Protein AF-A0AAD7KMK5-F1 (afdb_monomer_lite)

Structure (mmCIF, N/CA/C/O backbone):
data_AF-A0AAD7KMK5-F1
#
_entry.id   AF-A0AAD7KMK5-F1
#
loop_
_atom_site.group_PDB
_atom_site.id
_atom_site.type_symbol
_atom_site.label_atom_id
_atom_site.label_alt_id
_atom_site.label_comp_id
_atom_site.label_asym_id
_atom_site.label_entity_id
_atom_site.label_seq_id
_atom_site.pdbx_PDB_ins_code
_atom_site.Cartn_x
_atom_site.Cartn_y
_atom_site.Cartn_z
_atom_site.occupancy
_atom_site.B_iso_or_equiv
_atom_site.auth_seq_id
_atom_site.auth_comp_id
_atom_site.auth_asym_id
_atom_site.auth_atom_id
_atom_site.pdbx_PDB_model_num
ATOM 1 N N . MET A 1 1 ? -3.680 -23.218 15.193 1.00 58.25 1 MET A N 1
ATOM 2 C CA . MET A 1 1 ? -3.907 -22.142 16.183 1.00 58.25 1 MET A CA 1
ATOM 3 C C . MET A 1 1 ? -5.370 -21.747 16.071 1.00 58.25 1 MET A C 1
ATOM 5 O O . MET A 1 1 ? -5.831 -21.610 14.950 1.00 58.25 1 MET A O 1
ATOM 9 N N . ASP A 1 2 ? -6.115 -21.661 17.173 1.00 87.75 2 ASP A N 1
ATOM 10 C CA . ASP A 1 2 ? -7.529 -21.260 17.126 1.00 87.75 2 ASP A CA 1
ATOM 11 C C . ASP A 1 2 ? -7.614 -19.731 17.049 1.00 87.75 2 ASP A C 1
ATOM 13 O O . ASP A 1 2 ? -7.507 -19.025 18.058 1.00 87.75 2 ASP A O 1
ATOM 17 N N . THR A 1 3 ? -7.708 -19.217 15.822 1.00 89.94 3 THR A N 1
ATOM 18 C CA . THR A 1 3 ? -7.669 -17.778 15.560 1.00 89.94 3 THR A CA 1
ATOM 19 C C . THR A 1 3 ? -8.872 -17.060 16.163 1.00 89.94 3 THR A C 1
ATOM 21 O O . THR A 1 3 ? -8.719 -15.965 16.697 1.00 89.94 3 THR A O 1
ATOM 24 N N . GLN A 1 4 ? -10.046 -17.695 16.193 1.00 89.25 4 GLN A N 1
ATOM 25 C CA . GLN A 1 4 ? -11.244 -17.112 16.798 1.00 89.25 4 GLN A CA 1
ATOM 26 C C . GLN A 1 4 ? -11.064 -16.905 18.307 1.00 89.25 4 GLN A C 1
ATOM 28 O O . GLN A 1 4 ? -11.400 -15.841 18.833 1.00 89.25 4 GLN A O 1
ATOM 33 N N . ARG A 1 5 ? -10.463 -17.873 19.013 1.00 89.88 5 ARG A N 1
ATOM 34 C CA . ARG A 1 5 ? -10.129 -17.712 20.441 1.00 89.88 5 ARG A CA 1
ATOM 35 C C . ARG A 1 5 ? -9.119 -16.597 20.686 1.00 89.88 5 ARG A C 1
ATOM 37 O O . ARG A 1 5 ? -9.266 -15.865 21.665 1.00 89.88 5 ARG A O 1
ATOM 44 N N . LEU A 1 6 ? -8.116 -16.449 19.819 1.00 92.25 6 LEU A N 1
ATOM 45 C CA . LEU A 1 6 ? -7.130 -15.369 19.927 1.00 92.25 6 LEU A CA 1
ATOM 46 C C . LEU A 1 6 ? -7.780 -13.991 19.752 1.00 92.25 6 LEU A C 1
ATOM 48 O O . LEU A 1 6 ? -7.529 -13.090 20.554 1.00 92.25 6 LEU A O 1
ATOM 52 N N . VAL A 1 7 ? -8.629 -13.840 18.735 1.00 91.88 7 VAL A N 1
ATOM 53 C CA . VAL A 1 7 ? -9.342 -12.588 18.446 1.00 91.88 7 VAL A CA 1
ATOM 54 C C . VAL A 1 7 ? -10.288 -12.230 19.582 1.00 91.88 7 VAL A C 1
ATOM 56 O O . VAL A 1 7 ? -10.276 -11.092 20.046 1.00 91.88 7 VAL A O 1
ATOM 59 N N . ASN A 1 8 ? -11.025 -13.208 20.111 1.00 89.88 8 ASN A N 1
ATOM 60 C CA . ASN A 1 8 ? -11.899 -12.984 21.257 1.00 89.88 8 ASN A CA 1
ATOM 61 C C . ASN A 1 8 ? -11.102 -12.579 22.512 1.00 89.88 8 ASN A C 1
ATOM 63 O O . ASN A 1 8 ? -11.469 -11.631 23.202 1.00 89.88 8 ASN A O 1
ATOM 67 N N . HIS A 1 9 ? -9.957 -13.220 22.781 1.00 91.06 9 HIS A N 1
ATOM 68 C CA . HIS A 1 9 ? -9.061 -12.803 23.866 1.00 91.06 9 HIS A CA 1
ATOM 69 C C . HIS A 1 9 ? -8.577 -11.358 23.680 1.00 91.06 9 HIS A C 1
ATOM 71 O O . HIS A 1 9 ? -8.640 -10.560 24.616 1.00 91.06 9 HIS A O 1
ATOM 77 N N . ALA A 1 10 ? -8.107 -11.007 22.482 1.00 92.12 10 ALA A N 1
ATOM 78 C CA . ALA A 1 10 ? -7.658 -9.656 22.173 1.00 92.12 10 ALA A CA 1
ATOM 79 C C . ALA A 1 10 ? -8.802 -8.638 22.367 1.00 92.12 10 ALA A C 1
ATOM 81 O O . ALA A 1 10 ? -8.637 -7.630 23.054 1.00 92.12 10 ALA A O 1
ATOM 82 N N . PHE A 1 11 ? -10.003 -8.946 21.881 1.00 89.88 11 PHE A N 1
ATOM 83 C CA . PHE A 1 11 ? -11.168 -8.081 22.037 1.00 89.88 11 PHE A CA 1
ATOM 84 C C . PHE A 1 11 ? -11.632 -7.919 23.491 1.00 89.88 11 PHE A C 1
ATOM 86 O O . PHE A 1 11 ? -12.008 -6.819 23.897 1.00 89.88 11 PHE A O 1
ATOM 93 N N . MET A 1 12 ? -11.580 -8.975 24.301 1.00 88.31 12 MET A N 1
ATOM 94 C CA . MET A 1 12 ? -12.075 -8.975 25.685 1.00 88.31 12 MET A CA 1
ATOM 95 C C . MET A 1 12 ? -11.037 -8.516 26.716 1.00 88.31 12 MET A C 1
ATOM 97 O O . MET A 1 12 ? -11.390 -8.191 27.851 1.00 88.31 12 MET A O 1
ATOM 101 N N . SER A 1 13 ? -9.751 -8.475 26.358 1.00 89.12 13 SER A N 1
ATOM 102 C CA . SER A 1 13 ? -8.678 -8.192 27.313 1.00 89.12 13 SER A CA 1
ATOM 103 C C . SER A 1 13 ? -8.777 -6.785 27.914 1.00 89.12 13 SER A C 1
ATOM 105 O O . SER A 1 13 ? -8.760 -5.770 27.208 1.00 89.12 13 SER A O 1
ATOM 107 N N . ARG A 1 14 ? -8.822 -6.732 29.252 1.00 86.44 14 ARG A N 1
ATOM 108 C CA . ARG A 1 14 ? -8.865 -5.503 30.070 1.00 86.44 14 ARG A CA 1
ATOM 109 C C . ARG A 1 14 ? -7.516 -5.155 30.701 1.00 86.44 14 ARG A C 1
ATOM 111 O O . ARG A 1 14 ? -7.454 -4.393 31.661 1.00 86.44 14 ARG A O 1
ATOM 118 N N . LYS A 1 15 ? -6.421 -5.732 30.197 1.00 90.06 15 LYS A N 1
ATOM 119 C CA . LYS A 1 15 ? -5.089 -5.492 30.759 1.00 90.06 15 LYS A CA 1
ATOM 120 C C . LYS A 1 15 ? -4.718 -4.011 30.629 1.00 90.06 15 LYS A C 1
ATOM 122 O O . LYS A 1 15 ? -4.668 -3.467 29.521 1.00 90.06 15 LYS A O 1
ATOM 127 N N . ILE A 1 16 ? -4.465 -3.382 31.776 1.00 88.25 16 ILE A N 1
ATOM 128 C CA . ILE A 1 16 ? -4.176 -1.949 31.903 1.00 88.25 16 ILE A CA 1
ATOM 129 C C . ILE A 1 16 ? -2.989 -1.581 31.003 1.00 88.25 16 ILE A C 1
ATOM 131 O O . ILE A 1 16 ? -2.002 -2.313 30.928 1.00 88.25 16 ILE A O 1
ATOM 135 N N . GLY A 1 17 ? -3.115 -0.473 30.270 1.00 90.56 17 GLY A N 1
ATOM 136 C CA . GLY A 1 17 ? -2.072 0.036 29.371 1.00 90.56 17 GLY A CA 1
ATOM 137 C C . GLY A 1 17 ? -1.873 -0.747 28.066 1.00 90.56 17 GLY A C 1
ATOM 138 O O . GLY A 1 17 ? -1.089 -0.322 27.223 1.00 90.56 17 GLY A O 1
ATOM 139 N N . LEU A 1 18 ? -2.578 -1.865 27.851 1.00 92.44 18 LEU A N 1
ATOM 140 C CA . LEU A 1 18 ? -2.444 -2.687 26.638 1.00 92.44 18 LEU A CA 1
ATOM 141 C C . LEU A 1 18 ? -3.715 -2.739 25.786 1.00 92.44 18 LEU A C 1
ATOM 143 O O . LEU A 1 18 ? -3.727 -3.425 24.767 1.00 92.44 18 LEU A O 1
ATOM 147 N N . ARG A 1 19 ? -4.778 -2.018 26.165 1.00 89.88 19 ARG A N 1
ATOM 148 C CA . ARG A 1 19 ? -6.065 -2.047 25.452 1.00 89.88 19 ARG A CA 1
ATOM 149 C C . ARG A 1 19 ? -5.916 -1.706 23.969 1.00 89.88 19 ARG A C 1
ATOM 151 O O . ARG A 1 19 ? -6.388 -2.468 23.138 1.00 89.88 19 ARG A O 1
ATOM 158 N N . ALA A 1 20 ? -5.196 -0.630 23.646 1.00 89.25 20 ALA A N 1
ATOM 159 C CA . ALA A 1 20 ? -4.947 -0.228 22.262 1.00 89.25 20 ALA A CA 1
ATOM 160 C C . ALA A 1 20 ? -4.191 -1.305 21.465 1.00 89.25 20 ALA A C 1
ATOM 162 O O . ALA A 1 20 ? -4.551 -1.597 20.333 1.00 89.25 20 ALA A O 1
ATOM 163 N N . LYS A 1 21 ? -3.190 -1.958 22.075 1.00 90.12 21 LYS A N 1
ATOM 164 C CA . LYS A 1 21 ? -2.435 -3.042 21.425 1.00 90.12 21 LYS A CA 1
ATOM 165 C C . LYS A 1 21 ? -3.307 -4.270 21.171 1.00 90.12 21 LYS A C 1
ATOM 167 O O . LYS A 1 21 ? -3.234 -4.859 20.099 1.00 90.12 21 LYS A O 1
ATOM 172 N N . HIS A 1 22 ? -4.145 -4.643 22.137 1.00 93.00 22 HIS A N 1
ATOM 173 C CA . HIS A 1 22 ? -5.071 -5.759 21.971 1.00 93.00 22 HIS A CA 1
ATOM 174 C C . HIS A 1 22 ? -6.139 -5.472 20.908 1.00 93.00 22 HIS A C 1
ATOM 176 O O . HIS A 1 22 ? -6.392 -6.327 20.068 1.00 93.00 22 HIS A O 1
ATOM 182 N N . LEU A 1 23 ? -6.716 -4.268 20.893 1.00 90.38 23 LEU A N 1
ATOM 183 C CA . LEU A 1 23 ? -7.664 -3.868 19.851 1.00 90.38 23 LEU A CA 1
ATOM 184 C C . LEU A 1 23 ? -6.999 -3.770 18.472 1.00 90.38 23 LEU A C 1
ATOM 186 O O . LEU A 1 23 ? -7.596 -4.170 17.481 1.00 90.38 23 LEU A O 1
ATOM 190 N N . GLY A 1 24 ? -5.742 -3.323 18.411 1.00 89.44 24 GLY A N 1
ATOM 191 C CA . GLY A 1 24 ? -4.949 -3.347 17.183 1.00 89.44 24 GLY A CA 1
ATOM 192 C C . GLY A 1 24 ? -4.740 -4.766 16.650 1.00 89.44 24 GLY A C 1
ATOM 193 O O . GLY A 1 24 ? -4.932 -5.003 15.463 1.00 89.44 24 GLY A O 1
ATOM 194 N N . LEU A 1 25 ? -4.419 -5.726 17.526 1.00 91.44 25 LEU A N 1
ATOM 195 C CA . LEU A 1 25 ? -4.294 -7.137 17.147 1.00 91.44 25 LEU A CA 1
ATOM 196 C C . LEU A 1 25 ? -5.632 -7.731 16.685 1.00 91.44 25 LEU A C 1
ATOM 198 O O . LEU A 1 25 ? -5.662 -8.442 15.686 1.00 91.44 25 LEU A O 1
ATOM 202 N N . HIS A 1 26 ? -6.728 -7.436 17.391 1.00 92.69 26 HIS A N 1
ATOM 203 C CA . HIS A 1 26 ? -8.083 -7.833 16.989 1.00 92.69 26 HIS A CA 1
ATOM 204 C C . HIS A 1 26 ? -8.402 -7.335 15.574 1.00 92.69 26 HIS A C 1
ATOM 206 O O . HIS A 1 26 ? -8.690 -8.152 14.702 1.00 92.69 26 HIS A O 1
ATOM 212 N N . ARG A 1 27 ? -8.235 -6.028 15.325 1.00 91.00 27 ARG A N 1
ATOM 213 C CA . ARG A 1 27 ? -8.482 -5.415 14.014 1.00 91.00 27 ARG A CA 1
ATOM 214 C C . ARG A 1 27 ? -7.611 -6.032 12.923 1.00 91.00 27 ARG A C 1
ATOM 216 O O . ARG A 1 27 ? -8.127 -6.358 11.862 1.00 91.00 27 ARG A O 1
ATOM 223 N N . ALA A 1 28 ? -6.317 -6.225 13.185 1.00 90.06 28 ALA A N 1
ATOM 224 C CA . ALA A 1 28 ? -5.393 -6.811 12.215 1.00 90.06 28 ALA A CA 1
ATOM 225 C C . ALA A 1 28 ? -5.816 -8.226 11.801 1.00 90.06 28 ALA A C 1
ATOM 227 O O . ALA A 1 28 ? -5.829 -8.546 10.616 1.00 90.06 28 ALA A O 1
ATOM 228 N N . ILE A 1 29 ? -6.204 -9.067 12.764 1.00 91.75 29 ILE A N 1
ATOM 229 C CA . ILE A 1 29 ? -6.654 -10.427 12.457 1.00 91.75 29 ILE A CA 1
ATOM 230 C C . ILE A 1 29 ? -7.994 -10.409 11.710 1.00 91.75 29 ILE A C 1
ATOM 232 O O . ILE A 1 29 ? -8.151 -11.187 10.772 1.00 91.75 29 ILE A O 1
ATOM 236 N N . CYS A 1 30 ? -8.933 -9.528 12.078 1.00 92.62 30 CYS A N 1
ATOM 237 C CA . CYS A 1 30 ? -10.191 -9.381 11.343 1.00 92.62 30 CYS A CA 1
ATOM 238 C C . CYS A 1 30 ? -9.946 -9.048 9.865 1.00 92.62 30 CYS A C 1
ATOM 240 O O . CYS A 1 30 ? -10.429 -9.777 9.006 1.00 92.62 30 CYS A O 1
ATOM 242 N N . VAL A 1 31 ? -9.115 -8.041 9.563 1.00 91.38 31 VAL A N 1
ATOM 243 C CA . VAL A 1 31 ? -8.772 -7.679 8.173 1.00 91.38 31 VAL A CA 1
ATOM 244 C C . VAL A 1 31 ? -8.137 -8.856 7.425 1.00 91.38 31 VAL A C 1
ATOM 246 O O . VAL A 1 31 ? -8.534 -9.169 6.304 1.00 91.38 31 VAL A O 1
ATOM 249 N N . LEU A 1 32 ? -7.182 -9.556 8.048 1.00 89.38 32 LEU A N 1
ATOM 250 C CA . LEU A 1 32 ? -6.502 -10.697 7.423 1.00 89.38 32 LEU A CA 1
ATOM 251 C C . LEU A 1 32 ? -7.462 -11.838 7.064 1.00 89.38 32 LEU A C 1
ATOM 253 O O . LEU A 1 32 ? -7.267 -12.499 6.044 1.00 89.38 32 LEU A O 1
ATOM 257 N N . LEU A 1 33 ? -8.486 -12.062 7.890 1.00 91.69 33 LEU A N 1
ATOM 258 C CA . LEU A 1 33 ? -9.470 -13.129 7.709 1.00 91.69 33 LEU A CA 1
ATOM 259 C C . LEU A 1 33 ? -10.730 -12.698 6.944 1.00 91.69 33 LEU A C 1
ATOM 261 O O . LEU A 1 33 ? -11.635 -13.516 6.789 1.00 91.69 33 LEU A O 1
ATOM 265 N N . GLY A 1 34 ? -10.800 -11.450 6.471 1.00 92.44 34 GLY A N 1
ATOM 266 C CA . GLY A 1 34 ? -11.992 -10.920 5.802 1.00 92.44 34 GLY A CA 1
ATOM 267 C C . GLY A 1 34 ? -13.198 -10.819 6.737 1.00 92.44 34 GLY A C 1
ATOM 268 O O . GLY A 1 34 ? -14.333 -11.056 6.329 1.00 92.44 34 GLY A O 1
ATOM 269 N N . TRP A 1 35 ? -12.954 -10.539 8.015 1.00 94.19 35 TRP A N 1
ATOM 270 C CA . TRP A 1 35 ? -13.992 -10.325 9.015 1.00 94.19 35 TRP A CA 1
ATOM 271 C C . TRP A 1 35 ? -14.215 -8.843 9.271 1.00 94.19 35 TRP A C 1
ATOM 273 O O . TRP A 1 35 ? -13.286 -8.039 9.192 1.00 94.19 35 TRP A O 1
ATOM 283 N N . ASP A 1 36 ? -15.432 -8.500 9.680 1.00 91.19 36 ASP A N 1
ATOM 284 C CA . ASP A 1 36 ? -15.759 -7.138 10.066 1.00 91.19 36 ASP A CA 1
ATOM 285 C C . ASP A 1 36 ? -14.873 -6.657 11.225 1.00 91.19 36 ASP A C 1
ATOM 287 O O . ASP A 1 36 ? -14.605 -7.357 12.213 1.00 91.19 36 ASP A O 1
ATOM 291 N N . THR A 1 37 ? -14.391 -5.430 11.063 1.00 88.56 37 THR A N 1
ATOM 292 C CA . THR A 1 37 ? -13.540 -4.731 12.022 1.00 88.56 37 THR A CA 1
ATOM 293 C C . THR A 1 37 ? -14.343 -3.792 12.909 1.00 88.56 37 THR A C 1
ATOM 295 O O . THR A 1 37 ? -13.858 -3.405 13.975 1.00 88.56 37 THR A O 1
ATOM 298 N N . VAL A 1 38 ? -15.563 -3.431 12.499 1.00 83.56 38 VAL A N 1
ATOM 299 C CA . VAL A 1 38 ? -16.455 -2.591 13.288 1.00 83.56 38 VAL A CA 1
ATOM 300 C C . VAL A 1 38 ? -16.998 -3.423 14.436 1.00 83.56 38 VAL A C 1
ATOM 302 O O . VAL A 1 38 ? -17.616 -4.466 14.246 1.00 83.56 38 VAL A O 1
ATOM 305 N N . VAL A 1 39 ? -16.764 -2.950 15.659 1.00 77.88 39 VAL A N 1
ATOM 306 C 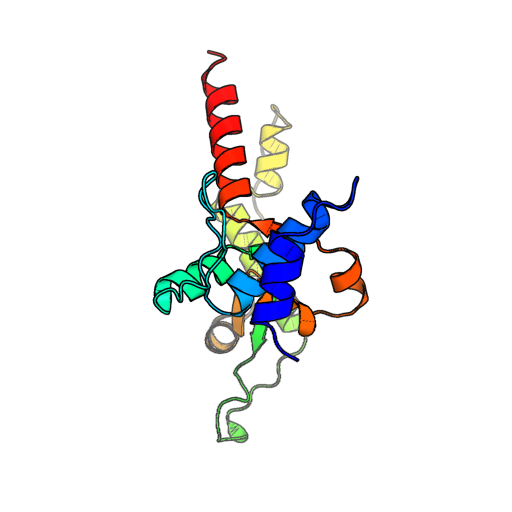CA . VA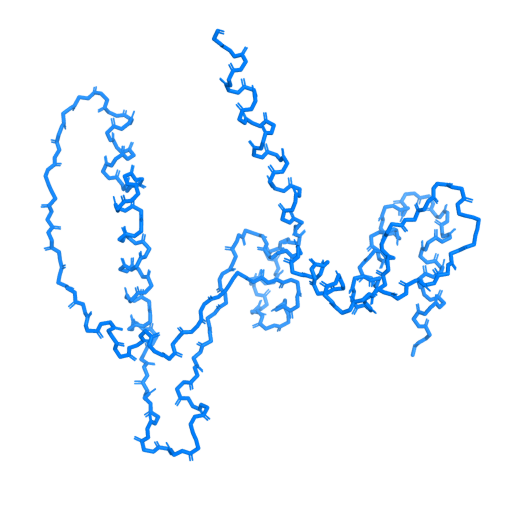L A 1 39 ? -17.355 -3.562 16.844 1.00 77.88 39 VAL A CA 1
ATOM 307 C C . VAL A 1 39 ? -18.243 -2.539 17.544 1.00 77.88 39 VAL A C 1
ATOM 309 O O . VAL A 1 39 ? -17.721 -1.546 18.059 1.00 77.88 39 VAL A O 1
ATOM 312 N N . PRO A 1 40 ? -19.571 -2.752 17.568 1.00 76.75 40 PRO A N 1
ATOM 313 C CA . PRO A 1 40 ? -20.500 -1.887 18.284 1.00 76.75 40 PRO A CA 1
ATOM 314 C C . PRO A 1 40 ? -20.132 -1.737 19.766 1.00 76.75 40 PRO A C 1
ATOM 316 O O . PRO A 1 40 ? -19.659 -2.684 20.401 1.00 76.75 40 PRO A O 1
ATOM 319 N N . HIS A 1 41 ? -20.364 -0.549 20.328 1.00 70.69 41 HIS A N 1
ATOM 320 C CA . HIS A 1 41 ? -19.975 -0.200 21.703 1.00 70.69 41 HIS A CA 1
ATOM 321 C C . HIS A 1 41 ? -20.713 -1.021 22.777 1.00 70.69 41 HIS A C 1
ATOM 323 O O . HIS A 1 41 ? -20.228 -1.148 23.900 1.00 70.69 41 HIS A O 1
ATOM 329 N N . ASP A 1 42 ? -21.864 -1.589 22.430 1.00 77.75 42 ASP A N 1
ATOM 330 C CA . ASP A 1 42 ? -22.725 -2.445 23.247 1.00 77.75 42 ASP A CA 1
ATOM 331 C C . ASP A 1 42 ? -22.410 -3.945 23.104 1.00 77.75 42 ASP A C 1
ATOM 333 O O . ASP A 1 42 ? -23.047 -4.781 23.744 1.00 77.75 42 ASP A O 1
ATOM 337 N N . THR A 1 43 ? -21.400 -4.309 22.307 1.00 76.25 43 THR A N 1
ATOM 338 C CA . THR A 1 43 ? -21.038 -5.711 22.074 1.00 76.25 43 THR A CA 1
ATOM 339 C C . THR A 1 43 ? -20.444 -6.344 23.334 1.00 76.25 43 THR A C 1
ATOM 341 O O . THR A 1 43 ? -19.274 -6.148 23.668 1.00 76.25 43 THR A O 1
ATOM 344 N N . ILE A 1 44 ? -21.244 -7.164 24.020 1.00 73.69 44 ILE A N 1
ATOM 345 C CA . ILE A 1 44 ? -20.821 -7.937 25.201 1.00 73.69 44 ILE A CA 1
ATOM 346 C C . ILE A 1 44 ? -20.022 -9.181 24.781 1.00 73.69 44 ILE A C 1
ATOM 348 O O . ILE A 1 44 ? -19.072 -9.575 25.456 1.00 73.69 44 ILE A O 1
ATOM 352 N N . THR A 1 45 ? -20.386 -9.789 23.652 1.00 78.19 45 THR A N 1
ATOM 353 C CA . THR A 1 45 ? -19.756 -10.993 23.099 1.00 78.19 45 THR A CA 1
ATOM 354 C C . THR A 1 45 ? -19.431 -10.772 21.632 1.00 78.19 45 THR A C 1
ATOM 356 O O . THR A 1 45 ? -20.336 -10.571 20.827 1.00 78.19 45 THR A O 1
ATOM 359 N N . TRP A 1 46 ? -18.148 -10.820 21.277 1.00 84.81 46 TRP A N 1
ATOM 360 C CA . TRP A 1 46 ? -17.734 -10.687 19.884 1.00 84.81 46 TRP A CA 1
ATOM 361 C C . TRP A 1 46 ? -17.893 -12.011 19.134 1.00 84.81 46 TRP A C 1
ATOM 363 O O . TRP A 1 46 ? -17.509 -13.073 19.634 1.00 84.81 46 TRP A O 1
ATOM 373 N N . VAL A 1 47 ? -18.444 -11.927 17.925 1.00 84.31 47 VAL A N 1
ATOM 374 C CA . VAL A 1 47 ? -18.622 -13.041 16.989 1.00 84.31 47 VAL A CA 1
ATOM 375 C C . VAL A 1 47 ? -18.072 -12.591 15.633 1.00 84.31 47 VAL A C 1
ATOM 377 O O . VAL A 1 47 ? -18.379 -11.471 15.220 1.00 84.31 47 VAL A O 1
ATOM 380 N N . PRO A 1 48 ? -17.261 -13.412 14.940 1.00 88.56 48 PRO A N 1
ATOM 381 C CA . PRO A 1 48 ? -16.762 -13.061 13.617 1.00 88.56 48 PRO A CA 1
ATOM 382 C C . PRO A 1 48 ? -17.921 -12.921 12.632 1.00 88.56 48 PRO A C 1
ATOM 384 O O . PRO A 1 48 ? -18.710 -13.851 12.455 1.00 88.56 48 PRO A O 1
ATOM 387 N N . HIS A 1 49 ? -17.994 -11.770 11.973 1.00 90.31 49 HIS A N 1
ATOM 388 C CA . HIS A 1 49 ? -18.859 -11.554 10.824 1.00 90.31 49 HIS A CA 1
ATOM 389 C C . HIS A 1 49 ? -17.994 -11.598 9.567 1.00 90.31 49 HIS A C 1
ATOM 391 O O . HIS A 1 49 ? -17.105 -10.766 9.423 1.00 90.31 49 HIS A O 1
ATOM 397 N N . VAL A 1 50 ? -18.203 -12.592 8.702 1.00 93.06 50 VAL A N 1
ATOM 398 C CA . VAL A 1 50 ? -17.461 -12.720 7.439 1.00 93.06 50 VAL A CA 1
ATOM 399 C C . VAL A 1 50 ? -18.042 -11.737 6.435 1.00 93.06 50 VAL A C 1
ATOM 401 O O . VAL A 1 50 ? -19.247 -11.753 6.191 1.00 93.06 50 VAL A O 1
ATOM 404 N N . LEU A 1 51 ? -17.185 -10.897 5.867 1.00 94.75 51 LEU A N 1
ATOM 405 C CA . LEU A 1 51 ? -17.569 -9.926 4.856 1.00 94.75 51 LEU A CA 1
ATOM 406 C C . LEU A 1 51 ? -17.611 -10.568 3.462 1.00 94.75 51 LEU A C 1
ATOM 408 O O . LEU A 1 51 ? -16.902 -11.548 3.216 1.00 94.75 51 LEU A O 1
ATOM 412 N N . PRO A 1 52 ? -18.392 -10.007 2.523 1.00 96.56 52 PRO A N 1
ATOM 413 C CA . PRO A 1 52 ? -18.256 -10.320 1.106 1.00 96.56 52 PRO A CA 1
ATOM 414 C C . PRO A 1 52 ? -16.824 -10.073 0.611 1.00 96.56 52 PRO A C 1
ATOM 416 O O . PRO A 1 52 ? -16.167 -9.131 1.055 1.00 96.56 52 PRO A O 1
ATOM 419 N N . ASP A 1 53 ? -16.369 -10.857 -0.370 1.00 94.06 53 ASP A N 1
ATOM 420 C CA . ASP A 1 53 ? -14.985 -10.804 -0.869 1.00 94.06 53 ASP A CA 1
ATOM 421 C C . ASP A 1 53 ? -14.542 -9.395 -1.286 1.00 94.06 53 ASP A C 1
ATOM 423 O O . ASP A 1 53 ? -13.429 -8.978 -0.979 1.00 94.06 53 ASP A O 1
ATOM 427 N N . ALA A 1 54 ? -15.424 -8.632 -1.937 1.00 94.44 54 ALA A N 1
ATOM 428 C CA . ALA A 1 54 ? -15.128 -7.265 -2.357 1.00 94.44 54 ALA A CA 1
ATOM 429 C C . ALA A 1 54 ? -14.900 -6.316 -1.166 1.00 94.44 54 ALA A C 1
ATOM 431 O O . ALA A 1 54 ? -14.016 -5.463 -1.213 1.00 94.44 54 ALA A O 1
ATOM 432 N N . GLU A 1 55 ? -15.669 -6.469 -0.087 1.00 93.06 55 GLU A N 1
ATOM 433 C CA . GLU A 1 55 ? -15.528 -5.649 1.120 1.00 93.06 55 GLU A CA 1
ATOM 434 C C . GLU A 1 55 ? -14.289 -6.052 1.922 1.00 93.06 55 GLU A C 1
ATOM 436 O O . GLU A 1 55 ? -13.542 -5.188 2.383 1.00 93.06 55 GLU A O 1
ATOM 441 N N . ALA A 1 56 ? -14.032 -7.357 2.040 1.00 92.62 56 ALA A N 1
ATOM 442 C CA . ALA A 1 56 ? -12.819 -7.884 2.655 1.00 92.62 56 ALA A CA 1
ATOM 443 C C . ALA A 1 56 ? -11.559 -7.422 1.903 1.00 92.62 56 ALA A C 1
ATOM 445 O O . ALA A 1 56 ? -10.580 -7.014 2.530 1.00 92.62 56 ALA A O 1
ATOM 446 N N . LEU A 1 57 ? -11.591 -7.443 0.567 1.00 90.56 57 LEU A N 1
ATOM 447 C CA . LEU A 1 57 ? -10.502 -6.949 -0.272 1.00 90.56 57 LEU A CA 1
ATOM 448 C C . LEU A 1 57 ? -10.305 -5.443 -0.087 1.00 90.56 57 LEU A C 1
ATOM 450 O O . LEU A 1 57 ? -9.190 -5.011 0.185 1.00 90.56 57 LEU A O 1
ATOM 454 N N . ALA A 1 58 ? -11.380 -4.655 -0.117 1.00 90.50 58 ALA A N 1
ATOM 455 C CA . ALA A 1 58 ? -11.299 -3.213 0.105 1.00 90.50 58 ALA A CA 1
ATOM 456 C C . ALA A 1 58 ? -10.713 -2.860 1.486 1.00 90.50 58 ALA A C 1
ATOM 458 O O . ALA A 1 58 ? -9.959 -1.896 1.607 1.00 90.50 58 ALA A O 1
ATOM 459 N N . GLN A 1 59 ? -11.014 -3.639 2.534 1.00 90.00 59 GLN A N 1
ATOM 460 C CA . GLN A 1 59 ? -10.398 -3.457 3.856 1.00 90.00 59 GLN A CA 1
ATOM 461 C C . GLN A 1 59 ? -8.890 -3.730 3.857 1.00 90.00 59 GLN A C 1
ATOM 463 O O . GLN A 1 59 ? -8.156 -3.092 4.611 1.00 90.00 59 GLN A O 1
ATOM 468 N N . LYS A 1 60 ? -8.425 -4.678 3.042 1.00 88.50 60 LYS A N 1
ATOM 469 C CA . LYS A 1 60 ? -7.001 -5.000 2.902 1.00 88.50 60 LYS A CA 1
ATOM 470 C C . LYS A 1 60 ? -6.268 -3.952 2.074 1.00 88.50 60 LYS A C 1
ATOM 472 O O . LYS A 1 60 ? -5.202 -3.501 2.485 1.00 88.50 60 LYS A O 1
ATOM 477 N N . GLU A 1 61 ? -6.859 -3.535 0.959 1.00 90.06 61 GLU A N 1
ATOM 478 C CA . GLU A 1 61 ? -6.307 -2.523 0.051 1.00 90.06 61 GLU A CA 1
ATOM 479 C C . GLU A 1 61 ? -6.262 -1.119 0.676 1.00 90.06 61 GLU A C 1
ATOM 481 O O . GLU A 1 61 ? -5.420 -0.306 0.300 1.00 90.06 61 GLU A O 1
ATOM 486 N N . ASP A 1 62 ? -7.114 -0.832 1.667 1.00 92.12 62 ASP A N 1
ATOM 487 C CA . ASP A 1 62 ? -7.047 0.411 2.447 1.00 92.12 62 ASP A CA 1
ATOM 488 C C . ASP A 1 62 ? -5.763 0.514 3.289 1.00 92.12 62 ASP A C 1
ATOM 490 O O . ASP A 1 62 ? -5.320 1.620 3.596 1.00 92.12 62 ASP A O 1
ATOM 494 N N . LEU A 1 63 ? -5.147 -0.611 3.668 1.00 92.19 63 LEU A N 1
ATOM 495 C CA . LEU A 1 63 ? -3.932 -0.622 4.480 1.00 92.19 63 LEU A CA 1
ATOM 496 C C . LEU A 1 63 ? -2.688 -0.543 3.593 1.00 92.19 63 LEU A C 1
ATOM 498 O O . LEU A 1 63 ? -2.218 -1.552 3.070 1.00 92.19 63 LEU A O 1
ATOM 502 N N . ILE A 1 64 ? -2.109 0.649 3.490 1.00 93.00 64 ILE A N 1
ATOM 503 C CA . ILE A 1 64 ? -0.920 0.917 2.679 1.00 93.00 64 ILE A CA 1
ATOM 504 C C . ILE A 1 64 ? 0.370 0.889 3.505 1.00 93.00 64 ILE A C 1
ATOM 506 O O . ILE A 1 64 ? 0.378 1.168 4.711 1.00 93.00 64 ILE A O 1
ATOM 510 N N . LEU A 1 65 ? 1.486 0.601 2.836 1.00 93.50 65 LEU A N 1
ATOM 511 C CA . LEU A 1 65 ? 2.829 0.803 3.376 1.00 93.50 65 LEU A CA 1
ATOM 512 C C . LEU A 1 65 ? 3.193 2.294 3.293 1.00 93.50 65 LEU A C 1
ATOM 514 O O . LEU A 1 65 ? 3.085 2.912 2.234 1.00 93.50 65 LEU A O 1
ATOM 518 N N . TRP A 1 66 ? 3.623 2.873 4.415 1.00 92.44 66 TRP A N 1
ATOM 519 C CA . TRP A 1 66 ? 3.923 4.297 4.561 1.00 92.44 66 TRP A CA 1
ATOM 520 C C . TRP A 1 66 ? 5.347 4.540 5.095 1.00 92.44 66 TRP A C 1
ATOM 522 O O . TRP A 1 66 ? 5.696 3.949 6.118 1.00 92.44 66 TRP A O 1
ATOM 532 N N . PRO A 1 67 ? 6.165 5.449 4.525 1.00 92.31 67 PRO A N 1
ATOM 533 C CA . PRO A 1 67 ? 5.892 6.309 3.365 1.00 92.31 67 PRO A CA 1
ATOM 534 C C . PRO A 1 67 ? 5.505 5.517 2.106 1.00 92.31 67 PRO A C 1
ATOM 536 O O . PRO A 1 67 ? 5.880 4.346 2.034 1.00 92.31 67 PRO A O 1
ATOM 539 N N . PRO A 1 68 ? 4.753 6.108 1.152 1.00 90.69 68 PRO A N 1
ATOM 540 C CA . PRO A 1 68 ? 4.221 5.377 0.007 1.00 90.69 68 PRO A CA 1
ATOM 541 C C . PRO A 1 68 ? 5.317 4.615 -0.728 1.00 90.69 68 PRO A C 1
ATOM 543 O O . PRO A 1 68 ? 6.303 5.201 -1.180 1.00 90.69 68 PRO A O 1
ATOM 546 N N . LEU A 1 69 ? 5.131 3.305 -0.834 1.00 90.94 69 LEU A N 1
ATOM 547 C CA . LEU A 1 69 ? 6.043 2.401 -1.518 1.00 90.94 69 LEU A CA 1
ATOM 548 C C . LEU A 1 69 ? 5.356 1.868 -2.774 1.00 90.94 69 LEU A C 1
ATOM 550 O O . LEU A 1 69 ? 4.176 1.540 -2.730 1.00 90.94 69 LEU A O 1
ATOM 554 N N . VAL A 1 70 ? 6.077 1.786 -3.892 1.00 89.62 70 VAL A N 1
ATOM 555 C CA . VAL A 1 70 ? 5.561 1.203 -5.139 1.00 89.62 70 VAL A CA 1
ATOM 556 C C . VAL A 1 70 ? 6.189 -0.169 -5.330 1.00 89.62 70 VAL A C 1
ATOM 558 O O . VAL A 1 70 ? 7.412 -0.301 -5.333 1.00 89.62 70 VAL A O 1
ATOM 561 N N . ILE A 1 71 ? 5.346 -1.184 -5.485 1.00 89.25 71 ILE A N 1
ATOM 562 C CA . ILE A 1 71 ? 5.740 -2.545 -5.831 1.00 89.25 71 ILE A CA 1
ATOM 563 C C . ILE A 1 71 ? 5.709 -2.671 -7.349 1.00 89.25 71 ILE A C 1
ATOM 565 O O . ILE A 1 71 ? 4.734 -2.278 -7.987 1.00 89.25 71 ILE A O 1
ATOM 569 N N . ILE A 1 72 ? 6.783 -3.209 -7.926 1.00 86.81 72 ILE A N 1
ATOM 570 C CA . ILE A 1 72 ? 6.929 -3.375 -9.373 1.00 86.81 72 ILE A CA 1
ATOM 571 C C . ILE A 1 72 ? 7.101 -4.852 -9.682 1.00 86.81 72 ILE A C 1
ATOM 573 O O . ILE A 1 72 ? 8.027 -5.502 -9.200 1.00 86.81 72 ILE A O 1
ATOM 577 N N . HIS A 1 73 ? 6.200 -5.376 -10.500 1.00 84.56 73 HIS A N 1
ATOM 578 C CA . HIS A 1 73 ? 6.213 -6.740 -10.990 1.00 84.56 73 HIS A CA 1
ATOM 579 C C . HIS A 1 73 ? 6.668 -6.747 -12.444 1.00 84.56 73 HIS A C 1
ATOM 581 O O . HIS A 1 73 ? 6.104 -6.054 -13.289 1.00 84.56 73 HIS A O 1
ATOM 587 N N . ASN A 1 74 ? 7.672 -7.568 -12.735 1.00 80.75 74 ASN A N 1
ATOM 588 C CA . ASN A 1 74 ? 8.045 -7.899 -14.099 1.00 80.75 74 ASN A CA 1
ATOM 589 C C . ASN A 1 74 ? 7.376 -9.219 -14.483 1.00 80.75 74 ASN A C 1
ATOM 591 O O . ASN A 1 74 ? 7.682 -10.260 -13.900 1.00 80.75 74 ASN A O 1
ATOM 595 N N . ILE A 1 75 ? 6.486 -9.173 -15.469 1.00 79.62 75 ILE A N 1
ATOM 596 C CA . ILE A 1 75 ? 5.804 -10.362 -15.981 1.00 79.62 75 ILE A CA 1
ATOM 597 C C . ILE A 1 75 ? 6.432 -10.895 -17.274 1.00 79.62 75 ILE A C 1
ATOM 599 O O . ILE A 1 75 ? 5.867 -11.786 -17.890 1.00 79.62 75 ILE A O 1
ATOM 603 N N . SER A 1 76 ? 7.613 -10.422 -17.691 1.00 72.44 76 SER A N 1
ATOM 604 C CA . SER A 1 76 ? 8.266 -10.906 -18.920 1.00 72.44 76 SER A CA 1
ATOM 605 C C . SER A 1 76 ? 8.569 -12.408 -18.901 1.00 72.44 76 SER A C 1
ATOM 607 O O . SER A 1 76 ? 8.719 -13.008 -19.962 1.00 72.44 76 SER A O 1
ATOM 609 N N . MET A 1 77 ? 8.628 -13.019 -17.710 1.00 66.62 77 MET A N 1
ATOM 610 C CA . MET A 1 77 ? 8.831 -14.459 -17.515 1.00 66.62 77 MET A CA 1
ATOM 611 C C . MET A 1 77 ? 7.533 -15.260 -17.326 1.00 66.62 77 MET A C 1
ATOM 613 O O . MET A 1 77 ? 7.604 -16.469 -17.122 1.00 66.62 77 MET A O 1
ATOM 617 N N . SER A 1 78 ? 6.354 -14.627 -17.365 1.00 66.69 78 SER A N 1
ATOM 618 C CA . SER A 1 78 ? 5.074 -15.350 -17.295 1.00 66.69 78 SER A CA 1
ATOM 619 C C . SER A 1 78 ? 4.692 -16.006 -18.627 1.00 66.69 78 SER A C 1
ATOM 621 O O . SER A 1 78 ? 3.807 -16.860 -18.656 1.00 66.69 78 SER A O 1
ATOM 623 N N . ASP A 1 79 ? 5.372 -15.642 -19.721 1.00 69.31 79 ASP A N 1
ATOM 624 C CA . ASP A 1 79 ? 5.245 -16.319 -21.008 1.00 69.31 79 ASP A CA 1
ATOM 625 C C . ASP A 1 79 ? 5.932 -17.694 -20.949 1.00 69.31 79 ASP A C 1
ATOM 627 O O . ASP A 1 79 ? 7.101 -17.820 -20.577 1.00 69.31 79 ASP A O 1
ATOM 631 N N . ASN A 1 80 ? 5.205 -18.736 -21.350 1.00 72.81 80 ASN A N 1
ATOM 632 C CA . ASN A 1 80 ? 5.700 -20.112 -21.395 1.00 72.81 80 ASN A CA 1
ATOM 633 C C . ASN A 1 80 ? 6.768 -20.329 -22.480 1.00 72.81 80 ASN A C 1
ATOM 635 O O . ASN A 1 80 ? 7.430 -21.369 -22.491 1.00 72.81 80 ASN A O 1
ATOM 639 N N . ASN A 1 81 ? 6.928 -19.388 -23.412 1.00 76.75 81 ASN A N 1
ATOM 640 C CA . ASN A 1 81 ? 7.958 -19.427 -24.435 1.00 76.75 81 ASN A CA 1
ATOM 641 C C . ASN A 1 81 ? 9.204 -18.641 -23.984 1.00 76.75 81 ASN A C 1
ATOM 643 O O . ASN A 1 81 ? 9.224 -17.411 -24.075 1.00 76.75 81 ASN A O 1
ATOM 647 N N . PRO A 1 82 ? 10.305 -19.318 -23.610 1.00 70.69 82 PRO A N 1
ATOM 648 C CA . PRO A 1 82 ? 11.513 -18.649 -23.132 1.00 70.69 82 PRO A CA 1
ATOM 649 C C . PRO A 1 82 ? 12.188 -17.760 -24.186 1.00 70.69 82 PRO A C 1
ATOM 651 O O . PRO A 1 82 ? 13.006 -16.915 -23.840 1.00 70.69 82 PRO A O 1
ATOM 654 N N . LYS A 1 83 ? 11.846 -17.900 -25.476 1.00 72.50 83 LYS A N 1
ATOM 655 C CA . LYS A 1 83 ? 12.326 -16.994 -26.537 1.00 72.50 83 LYS A CA 1
ATOM 656 C C . LYS A 1 83 ? 11.704 -15.597 -26.468 1.00 72.50 83 LYS A C 1
ATOM 658 O O . LYS A 1 83 ? 12.275 -14.666 -27.026 1.00 72.50 83 LYS A O 1
ATOM 663 N N . ASN A 1 84 ? 10.554 -15.463 -25.809 1.00 68.62 84 ASN A N 1
ATOM 664 C CA . ASN A 1 84 ? 9.866 -14.189 -25.610 1.00 68.62 84 ASN A CA 1
ATOM 665 C C . ASN A 1 84 ? 10.311 -13.494 -24.315 1.00 68.62 84 ASN A C 1
ATOM 667 O O . ASN A 1 84 ? 9.953 -12.340 -24.084 1.00 68.62 84 ASN A O 1
ATOM 671 N N . TRP A 1 85 ? 11.105 -14.170 -23.472 1.00 71.69 85 TRP A N 1
ATOM 672 C CA . TRP A 1 85 ? 11.627 -13.574 -22.251 1.00 71.69 85 TRP A CA 1
ATOM 673 C C . TRP A 1 85 ? 12.574 -12.436 -22.587 1.00 71.69 85 TRP A C 1
ATOM 675 O O . TRP A 1 85 ? 13.641 -12.617 -23.177 1.00 71.69 85 TRP A O 1
ATOM 685 N N . LYS A 1 86 ? 12.191 -11.244 -22.149 1.00 72.56 86 LYS A N 1
ATOM 686 C CA . LYS A 1 86 ? 13.041 -10.069 -22.234 1.00 72.56 86 LYS A CA 1
ATOM 687 C C . LYS A 1 86 ? 13.778 -9.891 -20.913 1.00 72.56 86 LYS A C 1
ATOM 689 O O . LYS A 1 86 ? 13.149 -9.690 -19.870 1.00 72.56 86 LYS A O 1
ATOM 694 N N . VAL A 1 87 ? 15.107 -9.954 -20.969 1.00 74.12 87 VAL A N 1
ATOM 695 C CA . VAL A 1 87 ? 15.978 -9.563 -19.856 1.00 74.12 87 VAL A CA 1
ATOM 696 C C . VAL A 1 87 ? 16.117 -8.046 -19.890 1.00 74.12 87 VAL A C 1
ATOM 698 O O . VAL A 1 87 ? 16.515 -7.476 -20.903 1.00 74.12 87 VAL A O 1
ATOM 701 N N . ILE A 1 88 ? 15.760 -7.397 -18.787 1.00 74.62 88 ILE A N 1
ATOM 702 C CA . ILE A 1 88 ? 15.870 -5.950 -18.611 1.00 74.62 88 ILE A CA 1
ATOM 703 C C . ILE A 1 88 ? 16.772 -5.705 -17.412 1.00 74.62 88 ILE A C 1
ATOM 705 O O . ILE A 1 88 ? 16.624 -6.367 -16.385 1.00 74.62 88 ILE A O 1
ATOM 709 N N . THR A 1 89 ? 17.719 -4.782 -17.557 1.00 83.62 89 THR A N 1
ATOM 710 C CA . THR A 1 89 ? 18.624 -4.422 -16.465 1.00 83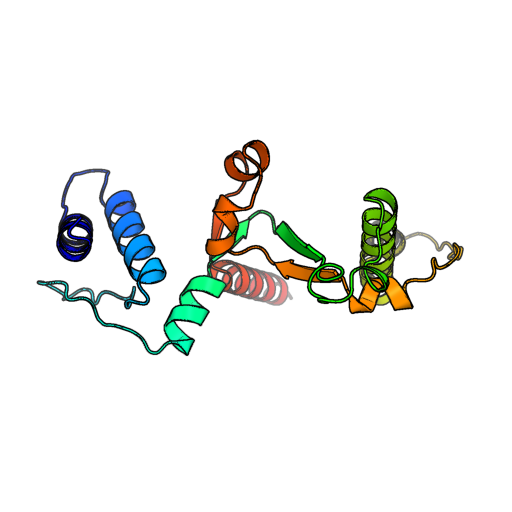.62 89 THR A CA 1
ATOM 711 C C . THR A 1 89 ? 17.927 -3.502 -15.465 1.00 83.62 89 THR A C 1
ATOM 713 O O . THR A 1 89 ? 16.995 -2.776 -15.822 1.00 83.62 89 THR A O 1
ATOM 716 N N . MET A 1 90 ? 18.391 -3.503 -14.215 1.00 82.44 90 MET A N 1
ATOM 717 C CA . MET A 1 90 ? 17.821 -2.642 -13.176 1.00 82.44 90 MET A CA 1
ATOM 718 C C . MET A 1 90 ? 17.928 -1.160 -13.559 1.00 82.44 90 MET A C 1
ATOM 720 O O . MET A 1 90 ? 16.973 -0.410 -13.393 1.00 82.44 90 MET A O 1
ATOM 724 N N . GLU A 1 91 ? 19.035 -0.761 -14.183 1.00 86.56 91 GLU A N 1
ATOM 725 C CA . GLU A 1 91 ? 19.274 0.612 -14.640 1.00 86.56 91 GLU A CA 1
ATOM 726 C C . GLU A 1 91 ? 18.240 1.049 -15.683 1.00 86.56 91 GLU A C 1
ATOM 728 O O . GLU A 1 91 ? 17.792 2.193 -15.679 1.00 86.56 91 GLU A O 1
ATOM 733 N N . THR A 1 92 ? 17.818 0.131 -16.560 1.00 83.00 92 THR A N 1
ATOM 734 C CA . THR A 1 92 ? 16.781 0.417 -17.560 1.00 83.00 92 THR A CA 1
ATOM 735 C C . THR A 1 92 ? 15.429 0.646 -16.885 1.00 83.00 92 THR A C 1
ATOM 737 O O . THR A 1 92 ? 14.708 1.574 -17.246 1.00 83.00 92 THR A O 1
ATOM 740 N N . ILE A 1 93 ? 15.089 -0.174 -15.883 1.00 82.06 93 ILE A N 1
ATOM 741 C CA . ILE A 1 93 ? 13.858 -0.008 -15.097 1.00 82.06 93 ILE A CA 1
ATOM 742 C C . ILE A 1 93 ? 13.887 1.337 -14.365 1.00 82.06 93 ILE A C 1
ATOM 744 O O . ILE A 1 93 ? 12.930 2.105 -14.446 1.00 82.06 93 ILE A O 1
ATOM 748 N N . GLU A 1 94 ? 14.996 1.658 -13.699 1.00 85.00 94 GLU A N 1
ATOM 749 C CA . GLU A 1 94 ? 15.176 2.932 -13.001 1.00 85.00 94 GLU A CA 1
ATOM 750 C C . GLU A 1 94 ? 15.052 4.136 -13.937 1.00 85.00 94 GLU A C 1
ATOM 752 O O . GLU A 1 94 ? 14.406 5.121 -13.577 1.00 85.00 94 GLU A O 1
ATOM 757 N N . ALA A 1 95 ? 15.635 4.068 -15.136 1.00 86.50 95 ALA A N 1
ATOM 758 C CA . ALA A 1 95 ? 15.540 5.132 -16.129 1.00 86.50 95 ALA A CA 1
ATOM 759 C C . ALA A 1 95 ? 14.088 5.365 -16.572 1.00 86.50 95 ALA A C 1
ATOM 761 O O . ALA A 1 95 ? 13.621 6.502 -16.532 1.00 86.50 95 ALA A O 1
ATOM 762 N N . VAL A 1 96 ? 13.349 4.298 -16.893 1.00 83.75 96 VAL A N 1
ATOM 763 C CA . VAL A 1 96 ? 11.935 4.391 -17.303 1.00 83.75 96 VAL A CA 1
ATOM 764 C C . VAL A 1 96 ? 11.065 4.964 -16.182 1.00 83.75 96 VAL A C 1
ATOM 766 O O . VAL A 1 96 ? 10.227 5.832 -16.426 1.00 83.75 96 VAL A O 1
ATOM 769 N N . LEU A 1 97 ? 11.257 4.518 -14.937 1.00 84.56 97 LEU A N 1
ATOM 770 C CA . LEU A 1 97 ? 10.506 5.045 -13.791 1.00 84.56 97 LEU A CA 1
ATOM 771 C C . LEU A 1 97 ? 10.821 6.519 -13.536 1.00 84.56 97 LEU A C 1
ATOM 773 O O . LEU A 1 97 ? 9.912 7.305 -13.264 1.00 84.56 97 LEU A O 1
ATOM 777 N N . ARG A 1 98 ? 12.096 6.900 -13.648 1.00 87.56 98 ARG A N 1
ATOM 778 C CA . ARG A 1 98 ? 12.546 8.286 -13.503 1.00 87.56 98 ARG A CA 1
ATOM 779 C C . ARG A 1 98 ? 11.927 9.180 -14.568 1.00 87.56 98 ARG A C 1
ATOM 781 O O . ARG A 1 98 ? 11.389 10.226 -14.218 1.00 87.56 98 ARG A O 1
ATOM 788 N N . GLU A 1 99 ? 11.976 8.764 -15.830 1.00 87.38 99 GLU A N 1
ATOM 789 C CA . GLU A 1 99 ? 11.395 9.496 -16.958 1.00 87.38 99 GLU A CA 1
ATOM 790 C C . GLU A 1 99 ? 9.887 9.693 -16.766 1.00 87.38 99 GLU A C 1
ATOM 792 O O . GLU A 1 99 ? 9.392 10.814 -16.865 1.00 87.38 99 GLU A O 1
ATOM 797 N N . ARG A 1 100 ? 9.155 8.638 -16.386 1.00 84.25 100 ARG A N 1
ATOM 798 C CA . ARG A 1 100 ? 7.705 8.709 -16.139 1.00 84.25 100 ARG A CA 1
ATOM 799 C C . ARG A 1 100 ? 7.341 9.625 -14.987 1.00 84.25 100 ARG A C 1
ATOM 801 O O . ARG A 1 100 ? 6.424 10.431 -15.117 1.00 84.25 100 ARG A O 1
ATOM 808 N N . LEU A 1 101 ? 8.040 9.502 -13.862 1.00 86.94 101 LEU A N 1
ATOM 809 C CA . LEU A 1 101 ? 7.771 10.333 -12.695 1.00 86.94 101 LEU A CA 1
ATOM 810 C C . LEU A 1 101 ? 8.087 11.801 -13.000 1.00 86.94 101 LEU A C 1
ATOM 812 O O . LEU A 1 101 ? 7.301 12.684 -12.661 1.00 86.94 101 LEU A O 1
ATOM 816 N N . HIS A 1 102 ? 9.201 12.051 -13.693 1.00 89.94 102 HIS A N 1
ATOM 817 C CA . HIS A 1 102 ? 9.565 13.383 -14.161 1.00 89.94 102 HIS A CA 1
ATOM 818 C C . HIS A 1 102 ? 8.485 13.963 -15.075 1.00 89.94 102 HIS A C 1
ATOM 820 O O . HIS A 1 102 ? 7.988 15.053 -14.801 1.00 89.94 102 HIS A O 1
ATOM 826 N N . LYS A 1 103 ? 8.067 13.208 -16.097 1.00 88.75 103 LYS A N 1
ATOM 827 C CA . LYS A 1 103 ? 7.008 13.604 -17.027 1.00 88.75 103 LYS A CA 1
ATOM 828 C C . LYS A 1 103 ? 5.685 13.876 -16.313 1.00 88.75 103 LYS A C 1
ATOM 830 O O . LYS A 1 103 ? 5.076 14.903 -16.569 1.00 88.75 103 LYS A O 1
ATOM 835 N N . TYR A 1 104 ? 5.262 13.016 -15.385 1.00 89.00 104 TYR A N 1
ATOM 836 C CA . TYR A 1 104 ? 4.030 13.214 -14.617 1.00 89.00 104 TYR A CA 1
ATOM 837 C C . TYR A 1 104 ? 4.040 14.538 -13.845 1.00 89.00 104 TYR A C 1
ATOM 839 O O . TYR A 1 104 ? 3.072 15.296 -13.907 1.00 89.00 104 TYR A O 1
ATOM 847 N N . PHE A 1 105 ? 5.131 14.842 -13.135 1.00 88.75 105 PHE A N 1
ATOM 848 C CA . PHE A 1 105 ? 5.247 16.102 -12.396 1.00 88.75 105 PHE A CA 1
ATOM 849 C C . PHE A 1 105 ? 5.384 17.313 -13.316 1.00 88.75 105 PHE A C 1
ATOM 851 O O . PHE A 1 105 ? 4.801 18.353 -13.016 1.00 88.75 105 PHE A O 1
ATOM 858 N N . PHE A 1 106 ? 6.107 17.170 -14.425 1.00 89.38 106 PHE A N 1
ATOM 859 C CA . PHE A 1 106 ? 6.238 18.195 -15.454 1.00 89.38 106 PHE A CA 1
ATOM 860 C C . PHE A 1 106 ? 4.880 18.541 -16.082 1.00 89.38 106 PHE A C 1
ATOM 862 O O . PHE A 1 106 ? 4.451 19.689 -16.020 1.00 89.38 106 PHE A O 1
ATOM 869 N N . ASP A 1 107 ? 4.148 17.542 -16.582 1.00 91.31 107 ASP A N 1
ATOM 870 C CA . ASP A 1 107 ? 2.816 17.714 -17.175 1.00 91.31 107 ASP A CA 1
ATOM 871 C C . ASP A 1 107 ? 1.817 18.267 -16.134 1.00 91.31 107 ASP A C 1
ATOM 873 O O . ASP A 1 107 ? 0.933 19.064 -16.452 1.00 91.31 107 ASP A O 1
ATOM 877 N N . SER A 1 108 ? 1.991 17.910 -14.856 1.00 88.88 108 SER A N 1
ATOM 878 C CA . SER A 1 108 ? 1.178 18.422 -13.744 1.00 88.88 108 SER A CA 1
ATOM 879 C C . SER A 1 108 ? 1.552 19.837 -13.283 1.00 88.88 108 SER A C 1
ATOM 881 O O . SER A 1 108 ? 0.927 20.321 -12.339 1.00 88.88 108 SER A O 1
ATOM 883 N N . HIS A 1 109 ? 2.550 20.491 -13.895 1.00 88.81 109 HIS A N 1
ATOM 884 C CA . HIS A 1 109 ? 3.073 21.808 -13.484 1.00 88.81 109 HIS A CA 1
ATOM 885 C C . HIS A 1 109 ? 3.498 21.829 -12.004 1.00 88.81 109 HIS A C 1
ATOM 887 O O . HIS A 1 109 ? 3.302 22.792 -11.260 1.00 88.81 109 HIS A O 1
ATOM 893 N N . ARG A 1 110 ? 4.003 20.686 -11.541 1.00 86.44 110 ARG A N 1
ATOM 894 C CA . ARG A 1 110 ? 4.514 20.434 -10.188 1.00 86.44 110 ARG A CA 1
ATOM 895 C C . ARG A 1 110 ? 5.961 19.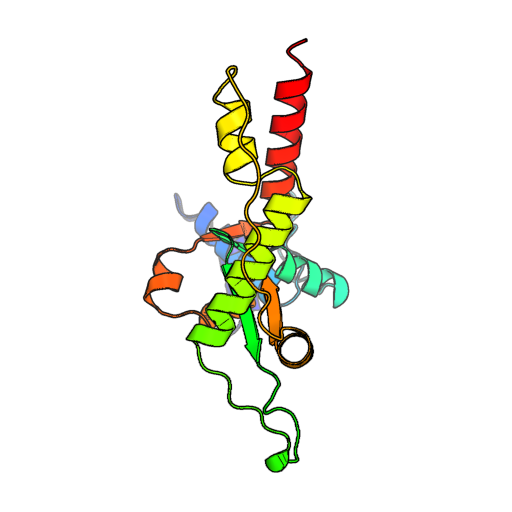955 -10.263 1.00 86.44 110 ARG A C 1
ATOM 897 O O . ARG A 1 110 ? 6.432 19.245 -9.374 1.00 86.44 110 ARG A O 1
ATOM 904 N N . GLY A 1 111 ? 6.648 20.289 -11.353 1.00 87.88 111 GLY A N 1
ATOM 905 C CA . GLY A 1 111 ? 8.045 19.971 -11.564 1.00 87.88 111 GLY A CA 1
ATOM 906 C C . GLY A 1 111 ? 8.954 20.848 -10.709 1.00 87.88 111 GLY A C 1
ATOM 907 O O . GLY A 1 111 ? 8.527 21.745 -9.980 1.00 87.88 111 GLY A O 1
ATOM 908 N N . ARG A 1 112 ? 10.261 20.597 -10.814 1.00 86.88 112 ARG A N 1
ATOM 909 C CA . ARG A 1 112 ? 11.265 21.366 -10.069 1.00 86.88 112 ARG A CA 1
ATOM 910 C C . ARG A 1 112 ? 11.262 22.849 -10.454 1.00 86.88 112 ARG A C 1
ATOM 912 O O . ARG A 1 112 ? 11.325 23.682 -9.558 1.00 86.88 112 ARG A O 1
ATOM 919 N N . ALA A 1 113 ? 11.157 23.153 -11.749 1.00 85.25 113 ALA A N 1
ATOM 920 C CA . ALA A 1 113 ? 11.102 24.525 -12.252 1.00 85.25 113 ALA A CA 1
ATOM 921 C C . ALA A 1 113 ? 9.865 25.273 -11.728 1.00 85.25 113 ALA A C 1
ATOM 923 O O . ALA A 1 113 ? 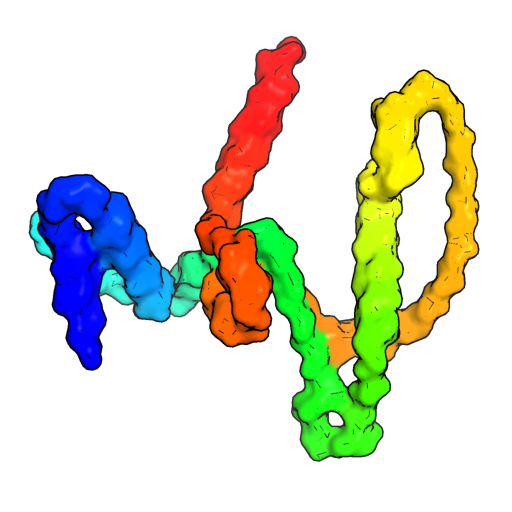9.984 26.412 -11.287 1.00 85.25 113 ALA A O 1
ATOM 924 N N . ASP A 1 114 ? 8.707 24.608 -11.689 1.00 86.94 114 ASP A N 1
ATOM 925 C CA . ASP A 1 114 ? 7.471 25.190 -11.157 1.00 86.94 114 ASP A CA 1
ATOM 926 C C . ASP A 1 114 ? 7.574 25.437 -9.647 1.00 86.94 114 ASP A C 1
ATOM 928 O O . ASP A 1 114 ? 7.174 26.491 -9.161 1.00 86.94 114 ASP A O 1
ATOM 932 N N . PHE A 1 115 ? 8.164 24.501 -8.893 1.00 83.31 115 PHE A N 1
ATOM 933 C CA . PHE A 1 115 ? 8.432 24.692 -7.465 1.00 83.31 115 PHE A CA 1
ATOM 934 C C . PHE A 1 115 ? 9.377 25.875 -7.220 1.00 83.31 115 PHE A C 1
ATOM 936 O O . PHE A 1 115 ? 9.135 26.690 -6.330 1.00 83.31 115 PHE A O 1
ATOM 943 N N . GLU A 1 116 ? 10.441 25.989 -8.018 1.00 84.06 116 GLU A N 1
ATOM 944 C CA . GLU A 1 116 ? 11.374 27.113 -7.953 1.00 84.06 116 GLU A CA 1
ATOM 945 C C . GLU A 1 116 ? 10.699 28.432 -8.326 1.00 84.06 116 GLU A C 1
ATOM 947 O O . GLU A 1 116 ? 10.966 29.422 -7.657 1.00 84.06 116 GLU A O 1
ATOM 952 N N . GLN A 1 117 ? 9.783 28.453 -9.297 1.00 77.88 117 GLN A N 1
ATOM 953 C CA . GLN A 1 117 ? 9.009 29.639 -9.671 1.00 77.88 117 GLN A CA 1
ATOM 954 C C . GLN A 1 117 ? 7.978 30.040 -8.607 1.00 77.88 117 GLN A C 1
ATOM 956 O O . GLN A 1 117 ? 7.865 31.219 -8.298 1.00 77.88 117 GLN A O 1
ATOM 961 N N . VAL A 1 118 ? 7.263 29.094 -7.989 1.00 75.31 118 VAL A N 1
ATOM 962 C CA . VAL A 1 118 ? 6.364 29.387 -6.851 1.00 75.31 118 VAL A CA 1
ATOM 963 C C . VAL A 1 118 ? 7.147 29.970 -5.673 1.00 75.31 118 VAL A C 1
ATOM 965 O O . VAL A 1 118 ? 6.638 30.808 -4.934 1.00 75.31 118 VAL A O 1
ATOM 968 N N . ASN A 1 119 ? 8.397 29.544 -5.502 1.00 66.88 119 ASN A N 1
ATOM 969 C CA . ASN A 1 119 ? 9.278 30.055 -4.459 1.00 66.88 119 ASN A CA 1
ATOM 970 C C . ASN A 1 119 ? 10.048 31.324 -4.882 1.00 66.88 119 ASN A C 1
ATOM 972 O O . ASN A 1 119 ? 10.640 31.997 -4.039 1.00 66.88 119 ASN A O 1
ATOM 976 N N . SER A 1 120 ? 10.039 31.638 -6.178 1.00 63.94 120 SER A N 1
ATOM 977 C CA . SER A 1 120 ? 10.731 32.758 -6.810 1.00 63.94 120 SER A CA 1
ATOM 978 C C . SER A 1 120 ? 9.734 33.522 -7.673 1.00 63.94 120 SER A C 1
ATOM 980 O O . SER A 1 120 ? 9.735 33.418 -8.901 1.00 63.94 120 SER A O 1
ATOM 982 N N . ASP A 1 121 ? 8.950 34.397 -7.054 1.00 53.34 121 ASP A N 1
ATOM 983 C CA . ASP A 1 121 ? 8.636 35.657 -7.719 1.00 53.34 121 ASP A CA 1
ATOM 984 C C . ASP A 1 121 ? 9.968 36.389 -7.980 1.00 53.34 121 ASP A C 1
ATOM 986 O O . ASP A 1 121 ? 10.433 37.187 -7.169 1.00 53.34 121 ASP A O 1
ATOM 990 N N . ASN A 1 122 ? 10.659 35.988 -9.058 1.00 60.47 122 ASN A N 1
ATOM 991 C CA . ASN A 1 122 ? 11.339 36.809 -10.059 1.00 60.47 122 ASN A CA 1
ATOM 992 C C . ASN A 1 122 ? 12.128 35.932 -11.060 1.00 60.47 122 ASN A C 1
ATOM 994 O O . ASN A 1 122 ? 13.294 35.606 -10.860 1.00 60.47 122 ASN A O 1
ATOM 998 N N . ASN A 1 123 ? 11.475 35.714 -12.207 1.00 57.84 123 ASN A N 1
ATOM 999 C CA . ASN A 1 123 ? 11.998 35.432 -13.553 1.00 57.84 123 ASN A CA 1
ATOM 1000 C C . ASN A 1 123 ? 12.361 33.995 -14.005 1.00 57.84 123 ASN A C 1
ATOM 1002 O O . ASN A 1 123 ? 13.355 33.399 -13.608 1.00 57.84 123 ASN A O 1
ATOM 1006 N N . LYS A 1 124 ? 11.536 33.566 -14.983 1.00 63.28 124 LYS A N 1
ATOM 1007 C CA . LYS A 1 124 ? 11.640 32.571 -16.077 1.00 63.28 124 LYS A CA 1
ATOM 1008 C C . LYS A 1 124 ? 12.952 31.798 -16.275 1.00 63.28 124 LYS A C 1
ATOM 1010 O O . LYS A 1 124 ? 14.003 32.399 -16.479 1.00 63.28 124 LYS A O 1
ATOM 1015 N N . CYS A 1 125 ? 12.807 30.495 -16.549 1.00 44.94 125 CYS A N 1
ATOM 1016 C CA . CYS A 1 125 ? 13.732 29.767 -17.422 1.00 44.94 125 CYS A CA 1
ATOM 1017 C C . CYS A 1 125 ? 13.024 28.705 -18.289 1.00 44.94 125 CYS A C 1
ATOM 1019 O O . CYS A 1 125 ? 11.955 28.214 -17.939 1.00 44.94 125 CYS A O 1
ATOM 1021 N N . SER A 1 126 ? 13.625 28.421 -19.449 1.00 48.91 126 SER A N 1
ATOM 1022 C CA . SER A 1 126 ? 13.096 27.612 -20.556 1.00 48.91 126 SER A CA 1
ATOM 1023 C C . SER A 1 126 ? 13.616 26.174 -20.491 1.00 48.91 126 SER A C 1
ATOM 1025 O O . SER A 1 126 ? 14.744 25.941 -20.064 1.00 48.91 126 SER A O 1
ATOM 1027 N N . ILE A 1 127 ? 12.786 25.231 -20.932 1.00 47.91 127 ILE A N 1
ATOM 1028 C CA . ILE A 1 127 ? 12.969 23.778 -20.813 1.00 47.91 127 ILE A CA 1
ATOM 1029 C C . ILE A 1 127 ? 13.932 23.246 -21.884 1.00 47.91 127 ILE A C 1
ATOM 1031 O O . ILE A 1 127 ? 13.848 23.643 -23.045 1.00 47.91 127 ILE A O 1
ATOM 1035 N N . SER A 1 128 ? 14.811 22.321 -21.494 1.00 48.41 128 SER A N 1
ATOM 1036 C CA . SER A 1 128 ? 15.625 21.495 -22.392 1.00 48.41 128 SER A CA 1
ATOM 1037 C C . SER A 1 128 ? 15.096 20.060 -22.408 1.00 48.41 128 SER A C 1
ATOM 1039 O O . SER A 1 128 ? 14.974 19.442 -21.351 1.00 48.41 128 SER A O 1
ATOM 1041 N N . GLU A 1 129 ? 14.801 19.549 -23.601 1.00 47.22 129 GLU A N 1
ATOM 1042 C CA . GLU A 1 129 ? 14.394 18.164 -23.851 1.00 47.22 129 GLU A CA 1
ATOM 1043 C C . GLU A 1 129 ? 15.616 17.232 -23.853 1.00 47.22 129 GLU A C 1
ATOM 1045 O O . GLU A 1 129 ? 16.614 17.497 -24.522 1.00 47.22 129 GLU A O 1
ATOM 1050 N N . GLU A 1 130 ? 15.516 16.130 -23.110 1.00 49.38 130 GLU A N 1
ATOM 1051 C CA . GLU A 1 130 ? 16.452 15.001 -23.123 1.00 49.38 130 GLU A CA 1
ATOM 1052 C C . GLU A 1 130 ? 15.758 13.767 -23.731 1.00 49.38 130 GLU A C 1
ATOM 1054 O O . GLU A 1 130 ? 14.526 13.677 -23.716 1.00 49.38 130 GLU A O 1
ATOM 1059 N N . PRO A 1 131 ? 16.526 12.839 -24.326 1.00 42.66 131 PRO A N 1
ATOM 1060 C CA . PRO A 1 131 ? 16.021 11.884 -25.302 1.00 42.66 131 PRO A CA 1
ATOM 1061 C C . PRO A 1 131 ? 15.224 10.751 -24.649 1.00 42.66 131 PRO A C 1
ATOM 1063 O O . PRO A 1 131 ? 15.671 10.124 -23.689 1.00 42.66 131 PRO A O 1
ATOM 1066 N N . SER A 1 132 ? 14.066 10.449 -25.233 1.00 50.09 132 SER A N 1
ATOM 1067 C CA . SER A 1 132 ? 13.201 9.348 -24.825 1.00 50.09 132 SER A CA 1
ATOM 1068 C C . SER A 1 132 ? 13.849 7.997 -25.129 1.00 50.09 132 SER A C 1
ATOM 1070 O O . SER A 1 132 ? 14.200 7.673 -26.269 1.00 50.09 132 SER A O 1
ATOM 1072 N N . ILE A 1 133 ? 14.006 7.177 -24.093 1.00 56.06 133 ILE A N 1
ATOM 1073 C CA . ILE A 1 133 ? 14.358 5.767 -24.257 1.00 56.06 133 ILE A CA 1
ATOM 1074 C C . ILE A 1 133 ? 13.103 5.046 -24.767 1.00 56.06 133 ILE A C 1
ATOM 1076 O O . ILE A 1 133 ? 11.982 5.418 -24.433 1.00 56.06 133 ILE A O 1
ATOM 1080 N N . GLN A 1 134 ? 13.280 4.019 -25.602 1.00 53.44 134 GLN A N 1
ATOM 1081 C CA . GLN A 1 134 ? 12.216 3.217 -26.221 1.00 53.44 134 GLN A CA 1
ATOM 1082 C C . GLN A 1 134 ? 11.343 2.496 -25.163 1.00 53.44 134 GLN A C 1
ATOM 1084 O O . GLN A 1 134 ? 11.506 1.303 -24.897 1.00 53.44 134 GLN A O 1
ATOM 1089 N N . GLY A 1 135 ? 10.433 3.245 -24.530 1.00 52.78 135 GLY A N 1
ATOM 1090 C CA . GLY A 1 135 ? 9.611 2.836 -23.386 1.00 52.78 135 GLY A CA 1
ATOM 1091 C C . GLY A 1 135 ? 8.477 1.874 -23.735 1.00 52.78 135 GLY A C 1
ATOM 1092 O O . GLY A 1 135 ? 8.060 1.096 -22.881 1.00 52.78 135 GLY A O 1
ATOM 1093 N N . ASP A 1 136 ? 8.069 1.842 -25.002 1.00 58.22 136 ASP A N 1
ATOM 1094 C CA . ASP A 1 136 ? 6.884 1.124 -25.492 1.00 58.22 136 ASP A CA 1
ATOM 1095 C C . ASP A 1 136 ? 6.931 -0.398 -25.222 1.00 58.22 136 ASP A C 1
ATOM 1097 O O . ASP A 1 136 ? 5.961 -1.015 -24.792 1.00 58.22 136 ASP A O 1
ATOM 1101 N N . MET A 1 137 ? 8.103 -1.034 -25.360 1.00 54.75 137 MET A N 1
ATOM 1102 C CA . MET A 1 137 ? 8.228 -2.480 -25.108 1.00 54.75 137 MET A CA 1
ATOM 1103 C C . MET A 1 137 ? 8.321 -2.823 -23.610 1.00 54.75 137 MET A C 1
ATOM 1105 O O . MET A 1 137 ? 7.900 -3.903 -23.204 1.00 54.75 137 MET A O 1
ATOM 1109 N N . VAL A 1 138 ? 8.890 -1.939 -22.783 1.00 58.84 138 VAL A N 1
ATOM 1110 C CA . VAL A 1 138 ? 9.017 -2.145 -21.323 1.00 58.84 138 VAL A CA 1
ATOM 1111 C C . VAL A 1 138 ? 7.675 -1.912 -20.621 1.00 58.84 138 VAL A C 1
ATOM 1113 O O . VAL A 1 138 ? 7.356 -2.575 -19.637 1.00 58.84 138 VAL A O 1
ATOM 1116 N N . GLU A 1 139 ? 6.864 -1.018 -21.181 1.00 62.81 139 GLU A N 1
ATOM 1117 C CA . GLU A 1 139 ? 5.527 -0.658 -20.717 1.00 62.81 139 GLU A CA 1
ATOM 1118 C C . GLU A 1 139 ? 4.551 -1.838 -20.694 1.00 62.81 139 GLU A C 1
ATOM 1120 O O . GLU A 1 139 ? 3.738 -1.941 -19.783 1.00 62.81 139 GLU A O 1
ATOM 1125 N N . SER A 1 140 ? 4.681 -2.774 -21.637 1.00 66.81 140 SER A N 1
ATOM 1126 C CA . SER A 1 140 ? 3.809 -3.955 -21.711 1.00 66.81 140 SER A CA 1
ATOM 1127 C C . SER A 1 140 ? 4.086 -5.041 -20.657 1.00 66.81 140 SER A C 1
ATOM 1129 O O . SER A 1 140 ? 3.259 -5.931 -20.471 1.00 66.81 140 SER A O 1
ATOM 1131 N N . ILE A 1 141 ? 5.235 -5.000 -19.972 1.00 75.00 141 ILE A N 1
ATOM 1132 C CA . ILE A 1 141 ? 5.708 -6.101 -19.105 1.00 75.00 141 ILE A CA 1
ATOM 1133 C C . ILE A 1 141 ? 5.949 -5.704 -17.650 1.00 75.00 141 ILE A C 1
ATOM 1135 O O . ILE A 1 141 ? 6.064 -6.588 -16.798 1.00 75.00 141 ILE A O 1
ATOM 1139 N N . LEU A 1 142 ? 6.038 -4.408 -17.348 1.00 80.12 142 LEU A N 1
ATOM 1140 C CA . LEU A 1 142 ? 6.166 -3.918 -15.979 1.00 80.12 142 LEU A CA 1
ATOM 1141 C C . LEU A 1 142 ? 4.817 -3.427 -15.463 1.00 80.12 142 LEU A C 1
ATOM 1143 O O . LEU A 1 142 ? 4.214 -2.523 -16.034 1.00 80.12 142 LEU A O 1
ATOM 1147 N N . TYR A 1 143 ? 4.391 -3.975 -14.330 1.00 83.94 143 TYR A N 1
ATOM 1148 C CA . TYR A 1 143 ? 3.192 -3.550 -13.618 1.00 83.94 143 TYR A CA 1
ATOM 1149 C C . TYR A 1 143 ? 3.596 -2.974 -12.270 1.00 83.94 143 TYR A C 1
ATOM 1151 O O . TYR A 1 143 ? 4.308 -3.622 -11.509 1.00 83.94 143 TYR A O 1
ATOM 1159 N N . GLY A 1 144 ? 3.161 -1.749 -11.987 1.00 85.75 144 GLY A N 1
ATOM 1160 C CA . GLY A 1 144 ? 3.429 -1.063 -10.729 1.00 85.75 144 GLY A CA 1
ATOM 1161 C C . GLY A 1 144 ? 2.140 -0.793 -9.966 1.00 85.75 144 GLY A C 1
ATOM 1162 O O . GLY A 1 144 ? 1.164 -0.346 -10.565 1.00 85.75 144 GLY A O 1
ATOM 1163 N N . TYR A 1 145 ? 2.138 -1.025 -8.658 1.00 90.19 145 TYR A N 1
ATOM 1164 C CA . TYR A 1 145 ? 1.029 -0.661 -7.774 1.00 90.19 145 TYR A CA 1
ATOM 1165 C C . TYR A 1 145 ? 1.546 -0.180 -6.414 1.00 90.19 145 TYR A C 1
ATOM 1167 O O . TYR A 1 145 ? 2.710 -0.383 -6.068 1.00 90.19 145 TYR A O 1
ATOM 1175 N N . MET A 1 146 ? 0.703 0.518 -5.652 1.00 90.69 146 MET A N 1
ATOM 1176 C CA . MET A 1 146 ? 1.067 0.975 -4.309 1.00 90.69 146 MET A CA 1
ATOM 1177 C C . MET A 1 146 ? 1.103 -0.221 -3.356 1.00 90.69 146 MET A C 1
ATOM 1179 O O . MET A 1 146 ? 0.145 -0.983 -3.296 1.00 90.69 146 MET A O 1
ATOM 1183 N N . GLY A 1 147 ? 2.201 -0.381 -2.624 1.00 92.06 147 GLY A N 1
ATOM 1184 C CA . GLY A 1 147 ? 2.393 -1.479 -1.689 1.00 92.06 147 GLY A CA 1
ATOM 1185 C C . GLY A 1 147 ? 1.377 -1.423 -0.558 1.00 92.06 147 GLY A C 1
ATOM 1186 O O . GLY A 1 147 ? 1.240 -0.398 0.121 1.00 92.06 147 GLY A O 1
ATOM 1187 N N . ILE A 1 148 ? 0.699 -2.544 -0.344 1.00 92.69 148 ILE A N 1
ATOM 1188 C CA . ILE A 1 148 ? -0.284 -2.723 0.723 1.00 92.69 148 ILE A CA 1
ATOM 1189 C C . ILE A 1 148 ? 0.277 -3.616 1.830 1.00 92.69 148 ILE A C 1
ATOM 1191 O O . ILE A 1 148 ? 1.368 -4.180 1.723 1.00 92.69 148 ILE A O 1
ATOM 1195 N N . ALA A 1 149 ? -0.472 -3.760 2.920 1.00 89.19 149 ALA A N 1
ATOM 1196 C CA . ALA A 1 149 ? -0.079 -4.595 4.052 1.00 89.19 149 ALA A CA 1
ATOM 1197 C C . ALA A 1 149 ? 0.211 -6.056 3.654 1.00 89.19 149 ALA A C 1
ATOM 1199 O O . ALA A 1 149 ? 1.044 -6.698 4.292 1.00 89.19 149 ALA A O 1
ATOM 1200 N N . GLU A 1 150 ? -0.428 -6.569 2.597 1.00 88.88 150 GLU A N 1
ATOM 1201 C CA . GLU A 1 150 ? -0.178 -7.920 2.074 1.00 88.88 150 GLU A CA 1
ATOM 1202 C C . GLU A 1 150 ? 1.173 -8.075 1.368 1.00 88.88 150 GLU A C 1
ATOM 1204 O O . GLU A 1 150 ? 1.659 -9.192 1.245 1.00 88.88 150 GLU A O 1
ATOM 1209 N N . ASP A 1 151 ? 1.807 -6.987 0.929 1.00 92.50 151 ASP A N 1
ATOM 1210 C CA . ASP A 1 151 ? 3.132 -7.042 0.301 1.00 92.50 151 ASP A CA 1
ATOM 1211 C C . ASP A 1 151 ? 4.267 -6.942 1.317 1.00 92.50 151 ASP A C 1
ATOM 1213 O O . ASP A 1 151 ? 5.440 -6.984 0.947 1.00 92.50 151 ASP A O 1
ATOM 1217 N N . LEU A 1 152 ? 3.942 -6.775 2.601 1.00 89.38 152 LEU A N 1
ATOM 1218 C CA . LEU A 1 152 ? 4.925 -6.498 3.638 1.00 89.38 152 LEU A CA 1
ATOM 1219 C C . LEU A 1 152 ? 6.022 -7.568 3.702 1.00 89.38 152 LEU A C 1
ATOM 1221 O O . LEU A 1 152 ? 7.176 -7.244 3.965 1.00 89.38 152 LEU A O 1
ATOM 1225 N N . ASP A 1 153 ? 5.685 -8.832 3.459 1.00 89.50 153 ASP A N 1
ATOM 1226 C CA . ASP A 1 153 ? 6.621 -9.959 3.449 1.00 89.50 153 ASP A CA 1
ATOM 1227 C C . ASP A 1 153 ? 7.516 -10.011 2.199 1.00 89.50 153 ASP A C 1
ATOM 1229 O O . ASP A 1 153 ? 8.609 -10.578 2.264 1.00 89.50 153 ASP A O 1
ATOM 1233 N N . LYS A 1 154 ? 7.101 -9.370 1.100 1.00 90.50 154 LYS A N 1
ATOM 1234 C CA . LYS A 1 154 ? 7.866 -9.245 -0.154 1.00 90.50 154 LYS A CA 1
ATOM 1235 C C . LYS A 1 154 ? 8.947 -8.166 -0.082 1.00 90.50 154 LYS A C 1
ATOM 1237 O O . LYS A 1 154 ? 9.832 -8.115 -0.934 1.00 90.50 154 LYS A O 1
ATOM 1242 N N . VAL A 1 155 ? 8.880 -7.296 0.922 1.00 90.25 155 VAL A N 1
ATOM 1243 C CA . VAL A 1 155 ? 9.791 -6.165 1.097 1.00 90.25 155 VAL A CA 1
ATOM 1244 C C . VAL A 1 155 ? 11.048 -6.585 1.871 1.00 90.25 155 VAL A C 1
ATOM 1246 O O . VAL A 1 155 ? 11.009 -7.399 2.801 1.00 90.25 155 VAL A O 1
ATOM 1249 N N . ASP A 1 156 ? 12.202 -6.014 1.515 1.00 91.69 156 ASP A N 1
ATOM 1250 C CA . ASP A 1 156 ? 13.464 -6.303 2.197 1.00 91.69 156 ASP A CA 1
ATOM 1251 C C . ASP A 1 156 ? 13.421 -5.915 3.689 1.00 91.69 156 ASP A C 1
ATOM 1253 O O . ASP A 1 156 ? 12.583 -5.139 4.153 1.00 91.69 156 ASP A O 1
ATOM 1257 N N . PHE A 1 157 ? 14.323 -6.489 4.486 1.00 92.38 157 PHE A N 1
ATOM 1258 C CA . PHE A 1 157 ? 14.327 -6.285 5.937 1.00 92.38 157 PHE A CA 1
AT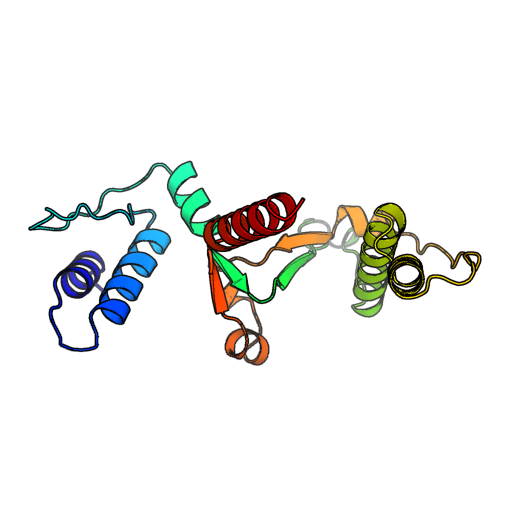OM 1259 C C . PHE A 1 157 ? 14.511 -4.815 6.350 1.00 92.38 157 PHE A C 1
ATOM 1261 O O . PHE A 1 157 ? 13.851 -4.351 7.280 1.00 92.38 157 PHE A O 1
ATOM 1268 N N . ASN A 1 158 ? 15.384 -4.070 5.670 1.00 92.50 158 ASN A N 1
ATOM 1269 C CA . ASN A 1 158 ? 15.673 -2.687 6.041 1.00 92.50 158 ASN A CA 1
ATOM 1270 C C . ASN A 1 158 ? 14.478 -1.783 5.753 1.00 92.50 158 ASN A C 1
ATOM 1272 O O . ASN A 1 158 ? 14.150 -0.920 6.569 1.00 92.50 158 ASN A O 1
ATOM 1276 N N . THR A 1 159 ? 13.809 -2.005 4.625 1.00 91.12 159 THR A N 1
ATOM 1277 C CA . THR A 1 159 ? 12.596 -1.270 4.275 1.00 91.12 159 THR A CA 1
ATOM 1278 C C . THR A 1 159 ? 11.459 -1.622 5.232 1.00 91.12 159 THR A C 1
ATOM 1280 O O . THR A 1 159 ? 10.847 -0.713 5.792 1.00 91.12 159 THR A O 1
ATOM 1283 N N . ARG A 1 160 ? 11.259 -2.909 5.556 1.00 89.75 160 ARG A N 1
ATOM 1284 C CA . ARG A 1 160 ? 10.279 -3.353 6.571 1.00 89.75 160 ARG A CA 1
ATOM 1285 C C . ARG A 1 160 ? 10.445 -2.665 7.924 1.00 89.75 160 ARG A C 1
ATOM 1287 O O . ARG A 1 160 ? 9.456 -2.349 8.573 1.00 89.75 160 ARG A O 1
ATOM 1294 N N . MET A 1 161 ? 11.681 -2.407 8.345 1.00 89.19 161 MET A N 1
ATOM 1295 C CA . MET A 1 161 ? 11.965 -1.744 9.622 1.00 89.19 161 MET A CA 1
ATOM 1296 C C . MET A 1 161 ? 11.642 -0.244 9.637 1.00 89.19 161 MET A C 1
ATOM 1298 O O . MET A 1 161 ? 11.564 0.347 10.714 1.00 89.19 161 MET A O 1
ATOM 1302 N N . ARG A 1 162 ? 11.492 0.390 8.470 1.00 90.81 162 ARG A N 1
ATOM 1303 C CA . ARG A 1 162 ? 11.272 1.840 8.339 1.00 90.81 162 ARG A CA 1
ATOM 1304 C C . ARG A 1 162 ? 9.834 2.208 7.985 1.00 90.81 162 ARG A C 1
ATOM 1306 O O . ARG A 1 162 ? 9.465 3.368 8.151 1.00 90.81 162 ARG A O 1
ATOM 1313 N N . ILE A 1 163 ? 9.048 1.251 7.501 1.00 92.25 163 ILE A N 1
ATOM 1314 C CA . ILE A 1 163 ? 7.667 1.474 7.072 1.00 92.25 163 ILE A CA 1
ATOM 1315 C C . ILE A 1 163 ? 6.662 1.302 8.214 1.00 92.25 163 ILE A C 1
ATOM 1317 O O . ILE A 1 163 ? 6.835 0.509 9.138 1.00 92.25 163 ILE A O 1
ATOM 1321 N N . LEU A 1 164 ? 5.580 2.061 8.117 1.00 91.19 164 LEU A N 1
ATOM 1322 C CA . LEU A 1 164 ? 4.392 2.009 8.954 1.00 91.19 164 LEU A CA 1
ATOM 1323 C C . LEU A 1 164 ? 3.220 1.523 8.103 1.00 91.19 164 LEU A C 1
ATOM 1325 O O . LEU A 1 164 ? 3.158 1.822 6.918 1.00 91.19 164 LEU A O 1
ATOM 1329 N N . ILE A 1 165 ? 2.260 0.831 8.710 1.00 89.75 165 ILE A N 1
ATOM 1330 C CA . ILE A 1 165 ? 0.983 0.543 8.046 1.00 89.75 165 ILE A CA 1
ATOM 1331 C C . ILE A 1 165 ? 0.027 1.699 8.343 1.00 89.75 165 ILE A C 1
ATOM 1333 O O . ILE A 1 165 ? -0.138 2.079 9.509 1.00 89.75 165 ILE A O 1
ATOM 1337 N N . LYS A 1 166 ? -0.580 2.270 7.302 1.00 90.00 166 LYS A N 1
ATOM 1338 C CA . LYS A 1 166 ? -1.531 3.387 7.393 1.00 90.00 166 LYS A CA 1
ATOM 1339 C C . LYS A 1 166 ? -2.800 3.088 6.608 1.00 90.00 166 LYS A C 1
ATOM 1341 O O . LYS A 1 166 ? -2.734 2.433 5.579 1.00 90.00 166 LYS A O 1
ATOM 1346 N N . SER A 1 167 ? -3.939 3.571 7.099 1.00 89.62 167 SER A N 1
ATOM 1347 C CA . SER A 1 167 ? -5.191 3.543 6.339 1.00 89.62 167 SER A CA 1
ATOM 1348 C C . SER A 1 167 ? -5.180 4.666 5.304 1.00 89.62 167 SER A C 1
ATOM 1350 O O . SER A 1 167 ? -4.814 5.800 5.623 1.00 89.62 167 SER A O 1
ATOM 1352 N N . LYS A 1 168 ? -5.588 4.363 4.074 1.00 90.56 168 LYS A N 1
ATOM 1353 C CA . LYS A 1 168 ? -5.732 5.346 3.001 1.00 90.56 168 LYS A CA 1
ATOM 1354 C C . LYS A 1 168 ? -6.804 6.375 3.352 1.00 90.56 168 LYS A C 1
ATOM 1356 O O . LYS A 1 168 ? -6.560 7.568 3.197 1.00 90.56 168 LYS A O 1
ATOM 1361 N N . ARG A 1 169 ? -7.938 5.934 3.907 1.00 87.62 169 ARG A N 1
ATOM 1362 C CA . ARG A 1 169 ? -9.017 6.830 4.369 1.00 87.62 169 ARG A CA 1
ATOM 1363 C C . ARG A 1 169 ? -8.540 7.835 5.412 1.00 87.62 169 ARG A C 1
ATOM 1365 O O . ARG A 1 169 ? -8.858 9.009 5.306 1.00 87.62 169 ARG A O 1
ATOM 1372 N N . GLU A 1 170 ? -7.724 7.401 6.376 1.00 86.62 170 GLU A N 1
ATOM 1373 C CA . GLU A 1 170 ? -7.157 8.316 7.380 1.00 86.62 170 GLU A CA 1
ATOM 1374 C C . GLU A 1 170 ? -6.305 9.423 6.735 1.00 86.62 170 GLU A C 1
ATOM 1376 O O . GLU A 1 170 ? -6.270 10.545 7.234 1.00 86.62 170 GLU A O 1
ATOM 1381 N N . ILE A 1 171 ? -5.615 9.123 5.631 1.00 87.06 171 ILE A N 1
ATOM 1382 C CA . ILE A 1 171 ? -4.816 10.106 4.889 1.00 87.06 171 ILE A CA 1
ATOM 1383 C C . ILE A 1 171 ? -5.733 11.053 4.107 1.00 87.06 171 ILE A C 1
ATOM 1385 O O . ILE A 1 171 ? -5.557 12.267 4.188 1.00 87.06 171 ILE A O 1
ATOM 1389 N N . GLU A 1 172 ? -6.735 10.518 3.409 1.00 87.94 172 GLU A N 1
ATOM 1390 C CA . GLU A 1 172 ? -7.724 11.306 2.657 1.00 87.94 172 GLU A CA 1
ATOM 1391 C C . GLU A 1 172 ? -8.507 12.268 3.573 1.00 87.94 172 GLU A C 1
ATOM 1393 O O . GLU A 1 172 ? -8.686 13.444 3.246 1.00 87.94 172 GLU A O 1
ATOM 1398 N N . ASP A 1 173 ? -8.905 11.812 4.763 1.00 90.44 173 ASP A N 1
ATOM 1399 C CA . ASP A 1 173 ? -9.593 12.635 5.763 1.00 90.44 173 ASP A CA 1
ATOM 1400 C C . ASP A 1 173 ? -8.717 13.803 6.241 1.00 90.44 173 ASP A C 1
ATOM 1402 O O . ASP A 1 173 ? -9.197 14.930 6.412 1.00 90.44 173 ASP A O 1
ATOM 1406 N N . LEU A 1 174 ? -7.414 13.564 6.428 1.00 89.50 174 LEU A N 1
ATOM 1407 C CA . LEU A 1 174 ? -6.457 14.612 6.785 1.00 89.50 174 LEU A CA 1
ATOM 1408 C C . LEU A 1 174 ? -6.284 15.631 5.655 1.00 89.50 174 LEU A C 1
ATOM 1410 O O . LEU A 1 174 ? -6.250 16.834 5.923 1.00 89.50 174 LEU A O 1
ATOM 1414 N N . GLU A 1 175 ? -6.212 15.185 4.401 1.00 89.44 175 GLU A N 1
ATOM 1415 C CA . GLU A 1 175 ? -6.147 16.078 3.237 1.00 89.44 175 GLU A CA 1
ATOM 1416 C C . GLU A 1 175 ? -7.400 16.954 3.122 1.00 89.44 175 GLU A C 1
ATOM 1418 O O . GLU A 1 175 ? -7.300 18.164 2.892 1.00 89.44 175 GLU A O 1
ATOM 1423 N N . MET A 1 176 ? -8.581 16.375 3.350 1.00 91.06 176 MET A N 1
ATOM 1424 C CA . MET A 1 176 ? -9.845 17.109 3.370 1.00 91.06 176 MET A CA 1
ATOM 1425 C C . MET A 1 176 ? -9.866 18.166 4.482 1.00 91.06 176 MET A C 1
ATOM 1427 O O . MET A 1 176 ? -10.235 19.318 4.233 1.00 91.06 176 MET A O 1
ATOM 1431 N N . LEU A 1 177 ? -9.439 17.810 5.698 1.00 91.50 177 LEU A N 1
ATOM 1432 C CA . LEU A 1 177 ? -9.337 18.751 6.817 1.00 91.50 177 LEU A CA 1
ATOM 1433 C C . LEU A 1 177 ? -8.381 19.906 6.502 1.00 91.50 177 LEU A C 1
ATOM 1435 O O . LEU A 1 177 ? -8.733 21.066 6.721 1.00 91.50 177 LEU A O 1
ATOM 1439 N N . LEU A 1 178 ? -7.207 19.612 5.937 1.00 90.38 178 LEU A N 1
ATOM 1440 C CA . LEU A 1 178 ? -6.246 20.633 5.518 1.00 90.38 178 LEU A CA 1
ATOM 1441 C C . LEU A 1 178 ? -6.829 21.546 4.434 1.00 90.38 178 LEU A C 1
ATOM 1443 O O . LEU A 1 178 ? -6.709 22.765 4.537 1.00 90.38 178 LEU A O 1
ATOM 1447 N N . SER A 1 179 ? -7.516 20.990 3.432 1.00 90.50 179 SER A N 1
ATOM 1448 C CA . SER A 1 179 ? -8.185 21.781 2.391 1.00 90.50 179 SER A CA 1
ATOM 1449 C C . SER A 1 179 ? -9.210 22.752 2.983 1.00 90.50 179 SER A C 1
ATOM 1451 O O . SER A 1 179 ? -9.258 23.918 2.590 1.00 90.50 179 SER A O 1
ATOM 1453 N N . ASN A 1 180 ? -10.003 22.294 3.954 1.00 90.31 180 ASN A N 1
ATOM 1454 C CA . ASN A 1 180 ? -11.010 23.117 4.622 1.00 90.31 180 ASN A CA 1
ATOM 1455 C C . ASN A 1 180 ? -10.377 24.232 5.466 1.00 90.31 180 ASN A C 1
ATOM 1457 O O . ASN A 1 180 ? -10.848 25.366 5.415 1.00 90.31 180 ASN A O 1
ATOM 1461 N N . LEU A 1 181 ? -9.283 23.945 6.179 1.00 89.44 181 LEU A N 1
ATOM 1462 C CA . LEU A 1 181 ? -8.529 24.958 6.927 1.00 89.44 181 LEU A CA 1
ATOM 1463 C C . LEU A 1 181 ? -7.938 26.032 6.008 1.00 89.44 181 LEU A C 1
ATOM 1465 O O . LEU A 1 181 ? -7.996 27.215 6.326 1.00 89.44 181 LEU A O 1
ATOM 1469 N N . MET A 1 182 ? -7.414 25.634 4.848 1.00 86.88 182 MET A N 1
ATOM 1470 C CA . MET A 1 182 ? -6.852 26.575 3.875 1.00 86.88 182 MET A CA 1
ATOM 1471 C C . MET A 1 182 ? -7.929 27.448 3.213 1.00 86.88 182 MET A C 1
ATOM 1473 O O . MET A 1 182 ? -7.662 28.602 2.893 1.00 86.88 182 MET A O 1
ATOM 1477 N N . LYS A 1 183 ? -9.149 26.927 3.024 1.00 82.50 183 LYS A N 1
ATOM 1478 C CA . LYS A 1 183 ? -10.285 27.672 2.447 1.00 82.50 183 LYS A CA 1
ATOM 1479 C C . LYS A 1 183 ? -10.980 28.602 3.444 1.00 82.50 183 LYS A C 1
ATOM 1481 O O . LYS A 1 183 ? -11.560 29.594 3.022 1.00 82.50 183 LYS A O 1
ATOM 1486 N N . GLY A 1 184 ? -10.935 28.289 4.739 1.00 66.00 184 GLY A N 1
ATOM 1487 C CA . GLY A 1 184 ? -11.588 29.062 5.803 1.00 66.00 184 GLY A CA 1
ATOM 1488 C C . GLY A 1 184 ? -10.856 30.336 6.244 1.00 66.00 184 GLY A C 1
ATOM 1489 O O . GLY A 1 184 ? -11.338 31.007 7.149 1.00 66.00 184 GLY A O 1
ATOM 1490 N N . ASN A 1 185 ? -9.714 30.663 5.630 1.00 55.19 185 ASN A N 1
ATOM 1491 C CA . ASN A 1 185 ? -8.887 31.830 5.962 1.00 55.19 185 ASN A CA 1
ATOM 1492 C C . ASN A 1 185 ? -9.011 33.003 4.958 1.00 55.19 185 ASN A C 1
ATOM 1494 O O . ASN A 1 185 ? -8.127 33.858 4.940 1.00 55.19 185 ASN A O 1
ATOM 1498 N N . ASN A 1 186 ? -10.081 33.059 4.150 1.00 45.31 186 ASN A N 1
ATOM 1499 C CA . ASN A 1 186 ? -10.387 34.174 3.236 1.00 45.31 186 ASN A CA 1
ATOM 1500 C C . ASN A 1 186 ? -11.698 34.873 3.601 1.00 45.31 186 ASN A C 1
ATOM 1502 O O . ASN A 1 186 ? -12.722 34.161 3.713 1.00 45.31 186 ASN A O 1
#

pLDDT: mean 82.51, std 12.8, range [42.66, 96.56]

InterPro domains:
  IPR038588 XS domain superfamily [G3DSA:3.30.70.2890] (57-99)
  IPR038588 XS domain superfamily [G3DSA:3.30.70.2890] (100-186)

Secondary structure (DSSP, 8-state):
--HHHHHHHHHH---TT-HHHHHHHHHHHHHHHTB-----TT-SS----BPPHHHHHHHHHTEEEETT-EEEEE-TT-SS-GGGPPP--HHHHHHHHHHHHHHHHHHTT-SHHHHHHHH--S--------PPP--HHHHTTEEEEE-BGGGGGGS-HHHHTT-EEEEHHHHHHHHHHHHHHHHTT-

Organism: Quillaja saponaria (NCBI:txid32244)

Sequence (186 aa):
MDTQRLVNHAFMSRKIGLRAKHLGLHRAICVLLGWDTVVPHDTITWVPHVLPDAEALAQKEDLILWPPLVIIHNISMSDNNPKNWKVITMETIEAVLRERLHKYFFDSHRGRADFEQVNSDNNKCSISEEPSIQGDMVESILYGYMGIAEDLDKVDFNTRMRILIKSKREIEDLEMLLSNLMKGNN

Foldseek 3Di:
DPLQVLLQCLCPDPPPPCVVVSLVVNQVSCLVQQWDSDDDPPPPGDDTDHDDPVSSVLSQQQWFKPPWDKDKDFCLVVDPDVVSRDDDDPVRVVVLVVVVVQVVCVVVCNHPVSVVVVVDPPDDDDDDDDDDDPCVVVVVGMDMDTHTPVCLVVDDPVSNVVIDIDGNVVVVVVVVVVVVVVVVPD

Radius of gyration: 23.15 Å; chains: 1; bounding box: 42×59×58 Å